Protein AF-A0A6P1T1A7-F1 (afdb_monomer)

Mean predicted aligned error: 10.59 Å

Organism: NCBI:txid2683284

Nearest PDB structures (foldseek):
  3cv0-assembly1_A  TM=5.377E-01  e=1.185E-02  unclassified
  8fgw-assembly1_D  TM=4.101E-01  e=9.061E-03  Homo sapiens
  9f8w-assembly2_B  TM=5.114E-01  e=4.138E-02  Trypanosoma brucei
  4wne-assembly1_A  TM=5.630E-01  e=9.246E-02  Homo sapiens
  4a1s-assembly1_B  TM=5.114E-01  e=9.668E-02  Drosophila melanogaster

Foldseek 3Di:
DDDDDDDDDDDDDDDDQDQDLFLVVLVVCLVVPLPSQLVNLVVCVVVVSAPSSLVSNLSSCVSVVVLLVSLVSLLVSLVPPVGPQDLLNSLLSLLSSLLSCVVVVNLVSSVVSLVSSCVSPVLDLNNLVSQLVSCVVVLVLVSNLVSLVSVVVVDDDLVSLQSNLVSCVSVVVLVSSVVSLVVHDDDLSSLLSNLSSCLSVLVLVSSLVSLVCQLPPDPDPVSNVSSVVSCVDVSNVPNPPPPPPPDDPPPDPPDDDDDDDDDDDDYDDDD

Sequence (271 aa):
MRSLTVMVVVMLATVAHADIRTLAECRSAVSEDAAAVREEAARWITLGGGAEARLCEIAALEALGAQRVAATKLTELAQDRGTAISTEARAVMFADAGRMWLNQGQLVLARKTLEASAALAPEGAEHLAPLAELEMEEENWEAAEAALTRLLAVGPENNRYFLRAIARRQAGLLEGALEDLAEIPETEKVRLERALIWAAQGKAEAAQVLALSLASETDDHDIRAAARELLAARALVDAPAGLEAADRPVLRDESVDAAAPESGPSPMPRP

Structure (mmCIF, N/CA/C/O backbone):
data_AF-A0A6P1T1A7-F1
#
_entry.id   AF-A0A6P1T1A7-F1
#
loop_
_atom_site.group_PDB
_atom_site.id
_atom_site.type_symbol
_atom_site.label_atom_id
_atom_site.label_alt_id
_atom_site.label_comp_id
_atom_site.label_asym_id
_atom_site.label_entity_id
_atom_site.label_seq_id
_atom_site.pdbx_PDB_ins_code
_atom_site.Cartn_x
_atom_site.Cartn_y
_atom_site.Cartn_z
_atom_site.occupancy
_atom_site.B_iso_or_equiv
_atom_site.auth_seq_id
_atom_site.auth_comp_id
_atom_site.auth_asym_id
_atom_site.auth_atom_id
_atom_site.pdbx_PDB_model_num
ATOM 1 N N . MET A 1 1 ? -39.301 8.175 -55.491 1.00 43.41 1 MET A N 1
ATOM 2 C CA . MET A 1 1 ? -38.006 7.547 -55.151 1.00 43.41 1 MET A CA 1
ATOM 3 C C . MET A 1 1 ? -36.932 8.629 -55.152 1.00 43.41 1 MET A C 1
ATOM 5 O O . MET A 1 1 ? -36.566 9.098 -56.219 1.00 43.41 1 MET A O 1
ATOM 9 N N 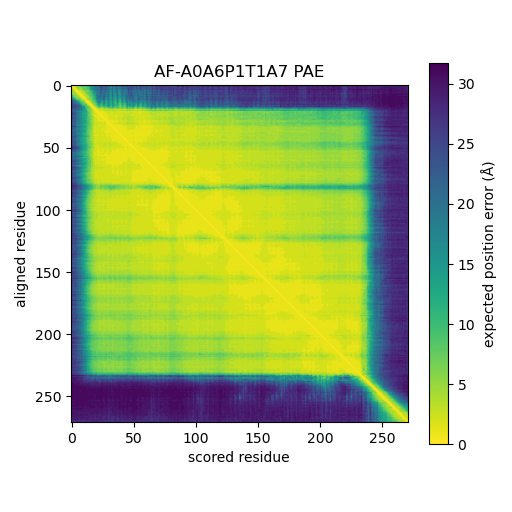. ARG A 1 2 ? -36.500 9.104 -53.981 1.00 46.66 2 ARG A N 1
ATOM 10 C CA . ARG A 1 2 ? -35.345 10.005 -53.833 1.00 46.66 2 ARG A CA 1
ATOM 11 C C . ARG A 1 2 ? -34.475 9.431 -52.718 1.00 46.66 2 ARG A C 1
ATOM 13 O O . ARG A 1 2 ? -34.847 9.535 -51.556 1.00 46.66 2 ARG A O 1
ATOM 20 N N . SER A 1 3 ? -33.382 8.772 -53.097 1.00 53.62 3 SER A N 1
ATOM 21 C CA . SER A 1 3 ? -32.340 8.332 -52.168 1.00 53.62 3 SER A CA 1
ATOM 22 C C . SER A 1 3 ? -31.457 9.524 -51.819 1.00 53.62 3 SER A C 1
ATOM 24 O O . SER A 1 3 ? -30.886 10.143 -52.715 1.00 53.62 3 SER A O 1
ATOM 26 N N . LEU A 1 4 ? -31.360 9.841 -50.529 1.00 55.22 4 LEU A N 1
ATOM 27 C CA . LEU A 1 4 ? -30.336 10.726 -49.986 1.00 55.22 4 LEU A CA 1
ATOM 28 C C . LEU A 1 4 ? -29.147 9.853 -49.571 1.00 55.22 4 LEU A C 1
ATOM 30 O O . LEU A 1 4 ? -29.264 9.047 -48.650 1.00 55.22 4 LEU A O 1
ATOM 34 N N . THR A 1 5 ? -28.017 9.998 -50.255 1.00 61.16 5 THR A N 1
ATOM 35 C CA . THR A 1 5 ? -26.754 9.357 -49.878 1.00 61.16 5 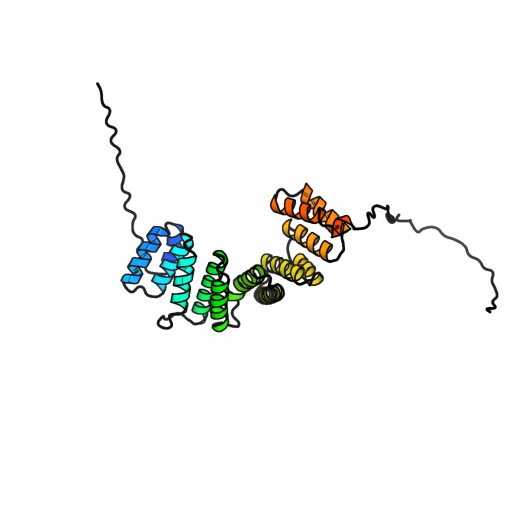THR A CA 1
ATOM 36 C C . THR A 1 5 ? -26.014 10.298 -48.930 1.00 61.16 5 THR A C 1
ATOM 38 O O . THR A 1 5 ? -25.576 11.369 -49.344 1.00 61.16 5 THR A O 1
ATOM 41 N N . VAL A 1 6 ? -25.900 9.929 -47.653 1.00 61.09 6 VAL A N 1
ATOM 42 C CA . VAL A 1 6 ? -25.071 10.649 -46.675 1.00 61.09 6 VAL A CA 1
ATOM 43 C C . VAL A 1 6 ? -23.628 10.177 -46.841 1.00 61.09 6 VAL A C 1
ATOM 45 O O . VAL A 1 6 ? -23.316 9.012 -46.608 1.00 61.09 6 VAL A O 1
ATOM 48 N N . MET A 1 7 ? -22.756 11.083 -47.277 1.00 58.81 7 MET A N 1
ATOM 49 C CA . MET A 1 7 ? -21.318 10.858 -47.390 1.00 58.81 7 MET A CA 1
ATOM 50 C C . MET A 1 7 ? -20.673 11.153 -46.032 1.00 58.81 7 MET A C 1
ATOM 52 O O . MET A 1 7 ? -20.538 12.309 -45.638 1.00 58.81 7 MET A O 1
ATOM 56 N N . VAL A 1 8 ? -20.315 10.101 -45.296 1.00 65.50 8 VAL A N 1
ATOM 57 C CA . VAL A 1 8 ? -19.547 10.207 -44.049 1.00 65.50 8 VAL A CA 1
ATOM 58 C C . VAL A 1 8 ? -18.075 10.388 -44.416 1.00 65.50 8 VAL A C 1
ATOM 60 O O . VAL A 1 8 ? -17.439 9.472 -44.933 1.00 65.50 8 VAL A O 1
ATOM 63 N N . VAL A 1 9 ? -17.543 11.585 -44.178 1.00 62.38 9 VAL A N 1
ATOM 64 C CA . VAL A 1 9 ? -16.111 11.881 -44.295 1.00 62.38 9 VAL A CA 1
ATOM 65 C C . VAL A 1 9 ? -15.446 11.496 -42.976 1.00 62.38 9 VAL A C 1
ATOM 67 O O . VAL A 1 9 ? -15.666 12.144 -41.956 1.00 62.38 9 VAL A O 1
ATOM 70 N N . VAL A 1 10 ? -14.645 10.430 -42.989 1.00 62.75 10 VAL A N 1
ATOM 71 C CA . VAL A 1 10 ? -13.794 10.041 -41.857 1.00 62.75 10 VAL A CA 1
ATOM 72 C C . VAL A 1 10 ? -12.486 10.825 -41.969 1.00 62.75 10 VAL A C 1
ATOM 74 O O . VAL A 1 10 ? -11.674 10.552 -42.851 1.00 62.75 10 VAL A O 1
ATOM 77 N N . MET A 1 11 ? -12.287 11.825 -41.106 1.00 54.78 11 MET A N 1
ATOM 78 C CA . MET A 1 11 ? -10.982 12.469 -40.938 1.00 54.78 11 MET A CA 1
ATOM 79 C C . MET A 1 11 ? -10.055 11.513 -40.181 1.00 54.78 11 MET A C 1
ATOM 81 O O . MET A 1 11 ? -10.234 11.282 -38.988 1.00 54.78 11 MET A O 1
ATOM 85 N N . LEU A 1 12 ? -9.067 10.956 -40.878 1.00 54.09 12 LEU A N 1
ATOM 86 C CA . LEU A 1 12 ? -7.946 10.254 -40.258 1.00 54.09 12 LEU A CA 1
ATOM 87 C C . LEU A 1 12 ? -6.995 11.311 -39.687 1.00 54.09 12 LEU A C 1
ATOM 89 O O . LEU A 1 12 ? -6.219 11.913 -40.427 1.00 54.09 12 LEU A O 1
ATOM 93 N N . ALA A 1 13 ? -7.078 11.570 -38.383 1.00 56.94 13 ALA A N 1
ATOM 94 C CA . ALA A 1 13 ? -6.053 12.340 -37.694 1.00 56.94 13 ALA A CA 1
ATOM 95 C C . ALA A 1 13 ? -4.758 11.514 -37.689 1.00 56.94 13 ALA A C 1
ATOM 97 O O . ALA A 1 13 ? -4.694 10.441 -37.092 1.00 56.94 13 ALA A O 1
ATOM 98 N N . THR A 1 14 ? -3.730 11.990 -38.388 1.00 53.50 14 THR A N 1
ATOM 99 C CA . THR A 1 14 ? -2.375 11.453 -38.261 1.00 53.50 14 THR A CA 1
ATOM 100 C C . THR A 1 14 ? -1.868 11.804 -36.870 1.00 53.50 14 THR A C 1
ATOM 102 O O . THR A 1 14 ? -1.533 12.961 -36.615 1.00 53.50 14 THR A O 1
ATOM 105 N N . VAL A 1 15 ? -1.840 10.827 -35.966 1.00 58.09 15 VAL A N 1
ATOM 106 C CA . VAL A 1 15 ? -1.196 10.997 -34.663 1.00 58.09 15 VAL A CA 1
ATOM 107 C C . VAL A 1 15 ? 0.297 11.191 -34.931 1.00 58.09 15 VAL A C 1
ATOM 109 O O . VAL A 1 15 ? 0.968 10.309 -35.477 1.00 58.09 15 VAL A O 1
ATOM 112 N N . ALA A 1 16 ? 0.803 12.390 -34.641 1.00 57.69 16 ALA A N 1
ATOM 113 C CA . ALA A 1 16 ? 2.232 12.653 -34.667 1.00 57.69 16 ALA A CA 1
ATOM 114 C C . ALA A 1 16 ? 2.879 11.732 -33.628 1.00 57.69 16 ALA A C 1
ATOM 116 O O . ALA A 1 16 ? 2.528 11.779 -32.453 1.00 57.69 16 ALA A O 1
ATOM 117 N N . HIS A 1 17 ? 3.772 10.854 -34.075 1.00 60.59 17 HIS A N 1
ATOM 118 C CA . HIS A 1 17 ? 4.480 9.961 -33.172 1.00 60.59 17 HIS A CA 1
ATOM 119 C C . HIS A 1 17 ? 5.516 10.800 -32.423 1.00 60.59 17 HIS A C 1
ATOM 121 O O . HIS A 1 17 ? 6.425 11.349 -33.049 1.00 60.59 17 HIS A O 1
ATOM 127 N N . ALA A 1 18 ? 5.353 10.948 -31.110 1.00 64.88 18 ALA A N 1
ATOM 128 C CA . ALA A 1 18 ? 6.397 11.524 -30.277 1.00 64.88 18 ALA A CA 1
ATOM 129 C C . ALA A 1 18 ? 7.621 10.596 -30.341 1.00 64.88 18 ALA A C 1
ATOM 131 O O . ALA A 1 18 ? 7.509 9.406 -30.054 1.00 64.88 18 ALA A O 1
ATOM 132 N N . ASP A 1 19 ? 8.773 11.123 -30.757 1.00 83.50 19 ASP A N 1
ATOM 133 C CA . ASP A 1 19 ? 10.030 10.371 -30.793 1.00 83.50 19 ASP A CA 1
ATOM 134 C C . ASP A 1 19 ? 10.577 10.261 -29.361 1.00 83.50 19 ASP A C 1
ATOM 136 O O . ASP A 1 19 ? 11.388 11.076 -28.930 1.00 83.50 19 ASP A O 1
ATOM 140 N N . ILE A 1 20 ? 10.050 9.307 -28.586 1.00 87.56 20 ILE A N 1
ATOM 141 C CA . ILE A 1 20 ? 10.428 9.099 -27.182 1.00 87.56 20 ILE A CA 1
ATOM 142 C C . ILE A 1 20 ? 11.788 8.401 -27.143 1.00 87.56 20 ILE A C 1
ATOM 144 O O . ILE A 1 20 ? 11.918 7.239 -27.534 1.00 87.56 20 ILE A O 1
ATOM 148 N N . ARG A 1 21 ? 12.814 9.105 -26.656 1.00 88.38 21 ARG A N 1
ATOM 149 C CA . ARG A 1 21 ? 14.203 8.616 -26.593 1.00 88.38 21 ARG A CA 1
ATOM 150 C C . ARG A 1 21 ? 14.786 8.619 -25.193 1.00 88.38 21 ARG A C 1
ATOM 152 O O . ARG A 1 21 ? 15.914 8.168 -25.010 1.00 88.38 21 ARG A O 1
ATOM 159 N N . THR A 1 22 ? 14.033 9.117 -24.222 1.00 91.88 22 THR A N 1
ATOM 160 C CA . THR A 1 22 ? 14.435 9.153 -22.821 1.00 91.88 22 THR A CA 1
ATOM 161 C C . THR A 1 22 ? 13.294 8.718 -21.913 1.00 91.88 22 THR A C 1
ATOM 163 O O . THR A 1 22 ? 12.109 8.906 -22.212 1.00 91.88 22 THR A O 1
ATOM 166 N N . LEU A 1 23 ? 13.640 8.188 -20.740 1.00 90.06 23 LEU A N 1
ATOM 167 C CA . LEU A 1 23 ? 12.641 7.894 -19.708 1.00 90.06 23 LEU A CA 1
ATOM 168 C C . LEU A 1 23 ? 11.877 9.155 -19.252 1.00 90.06 23 LEU A C 1
ATOM 170 O O . LEU A 1 23 ? 10.709 9.066 -18.877 1.00 90.06 23 LEU A O 1
ATOM 174 N N . ALA A 1 24 ? 12.515 10.327 -19.285 1.00 90.94 24 ALA A N 1
ATOM 175 C CA . ALA A 1 24 ? 11.886 11.589 -18.898 1.00 90.94 24 ALA A CA 1
ATOM 176 C C . ALA A 1 24 ? 10.753 11.989 -19.860 1.00 90.94 24 ALA A C 1
ATOM 178 O O . ALA A 1 24 ? 9.649 12.278 -19.403 1.00 90.94 24 ALA A O 1
ATOM 179 N N . GLU A 1 25 ? 10.999 11.932 -21.171 1.00 92.00 25 GLU A N 1
ATOM 180 C CA . GLU A 1 25 ? 9.979 12.183 -22.203 1.00 92.00 25 GLU A CA 1
ATOM 181 C C . GLU A 1 25 ? 8.828 11.182 -22.102 1.00 92.00 25 GLU A C 1
ATOM 183 O O . GLU A 1 25 ? 7.655 11.554 -22.190 1.00 92.00 25 GLU A O 1
ATOM 188 N N . CYS A 1 26 ? 9.158 9.912 -21.849 1.00 94.06 26 CYS A N 1
ATOM 189 C CA . CYS A 1 26 ? 8.156 8.875 -21.663 1.00 94.06 26 CYS A CA 1
ATOM 190 C C . CYS A 1 26 ? 7.194 9.207 -20.516 1.00 94.06 26 CYS A C 1
ATOM 192 O O . CYS A 1 26 ? 5.980 9.127 -20.685 1.00 94.06 26 CYS A O 1
ATOM 194 N N . ARG A 1 27 ? 7.718 9.637 -19.361 1.00 90.62 27 ARG A N 1
ATOM 195 C CA . ARG A 1 27 ? 6.894 9.964 -18.186 1.00 90.62 27 ARG A CA 1
ATOM 196 C C . ARG A 1 27 ? 5.870 11.063 -18.469 1.00 90.62 27 ARG A C 1
ATOM 198 O O . ARG A 1 27 ? 4.761 10.967 -17.958 1.00 90.62 27 ARG A O 1
ATOM 205 N N . SER A 1 28 ? 6.208 12.064 -19.285 1.00 91.88 28 SER A N 1
ATOM 206 C CA . SER A 1 28 ? 5.234 13.075 -19.725 1.00 91.88 28 SER A CA 1
ATOM 207 C C . SER A 1 28 ? 4.214 12.527 -20.726 1.00 91.88 28 SER A C 1
ATOM 209 O O . SER A 1 28 ? 3.033 12.843 -20.629 1.00 91.88 28 SER A O 1
ATOM 211 N N . ALA A 1 29 ? 4.643 11.680 -21.663 1.00 94.06 29 ALA A N 1
ATOM 212 C CA . ALA A 1 29 ? 3.778 11.189 -22.733 1.00 94.06 29 ALA A CA 1
ATOM 213 C C . ALA A 1 29 ? 2.751 10.142 -22.257 1.00 94.06 29 ALA A C 1
ATOM 215 O O . ALA A 1 29 ? 1.653 10.063 -22.805 1.00 94.06 29 ALA A O 1
ATOM 216 N N . VAL A 1 30 ? 3.071 9.345 -21.224 1.00 96.12 30 VAL A N 1
ATOM 217 C CA . VAL A 1 30 ? 2.175 8.283 -20.714 1.00 96.12 30 VAL A CA 1
ATOM 218 C C . VAL A 1 30 ? 0.822 8.837 -20.256 1.00 96.12 30 VAL A C 1
ATOM 220 O O . VAL A 1 30 ? -0.195 8.175 -20.453 1.00 96.12 30 VAL A O 1
ATOM 223 N N . SER A 1 31 ? 0.782 10.044 -19.681 1.00 91.31 31 SER A N 1
ATOM 224 C CA . SER A 1 31 ? -0.482 10.667 -19.261 1.00 91.31 31 SER A CA 1
ATOM 225 C C . SER A 1 31 ? -1.358 11.149 -20.419 1.00 91.31 31 SER A C 1
ATOM 227 O O . SER A 1 31 ? -2.542 11.394 -20.208 1.00 91.31 31 SER A O 1
ATOM 229 N N . GLU A 1 32 ? -0.794 11.298 -21.620 1.00 93.25 32 GLU A N 1
ATOM 230 C CA . GLU A 1 32 ? -1.521 11.754 -22.808 1.00 93.25 32 GLU A CA 1
ATOM 231 C C . GLU A 1 32 ? -2.109 10.572 -23.587 1.00 93.25 32 GLU A C 1
ATOM 233 O O . GLU A 1 32 ? -3.307 10.553 -23.868 1.00 93.25 32 GLU A O 1
ATOM 238 N N . ASP A 1 33 ? -1.281 9.571 -23.903 1.00 95.19 33 ASP A N 1
ATOM 239 C CA . ASP A 1 33 ? -1.698 8.357 -24.613 1.00 95.19 33 ASP A CA 1
ATOM 240 C C . ASP A 1 33 ? -0.796 7.165 -24.254 1.00 95.19 33 ASP A C 1
ATOM 242 O O . ASP A 1 33 ? 0.184 6.843 -24.931 1.00 95.19 33 ASP A O 1
ATOM 246 N N . ALA A 1 34 ? -1.145 6.465 -23.175 1.00 97.12 34 ALA A N 1
ATOM 247 C CA . ALA A 1 34 ? -0.392 5.302 -22.715 1.00 97.12 34 ALA A CA 1
ATOM 248 C C . ALA A 1 34 ? -0.325 4.161 -23.753 1.00 97.12 34 ALA A C 1
ATOM 250 O O . ALA A 1 34 ? 0.651 3.409 -23.775 1.00 97.12 34 ALA A O 1
ATOM 251 N N . ALA A 1 35 ? -1.328 4.013 -24.627 1.00 96.94 35 ALA A N 1
ATOM 252 C CA . ALA A 1 35 ? -1.328 2.959 -25.640 1.00 96.94 35 ALA A CA 1
ATOM 253 C C . ALA A 1 35 ? -0.295 3.252 -26.735 1.00 96.94 35 ALA A C 1
ATOM 255 O O . ALA A 1 35 ? 0.535 2.389 -27.035 1.00 96.94 35 ALA A O 1
ATOM 256 N N . ALA A 1 36 ? -0.282 4.480 -27.261 1.00 95.00 36 ALA A N 1
ATOM 257 C CA . ALA A 1 36 ? 0.713 4.912 -28.241 1.00 95.00 36 ALA A CA 1
ATOM 258 C C . ALA A 1 36 ? 2.137 4.865 -27.667 1.00 95.00 36 ALA A C 1
ATOM 260 O O . ALA A 1 36 ? 3.059 4.381 -28.329 1.00 95.00 36 ALA A O 1
ATOM 261 N N . VAL A 1 37 ? 2.318 5.294 -26.411 1.00 96.75 37 VAL A N 1
ATOM 262 C CA . VAL A 1 37 ? 3.621 5.230 -25.733 1.00 96.75 37 VAL A CA 1
ATOM 263 C C . VAL A 1 37 ? 4.106 3.793 -25.588 1.00 96.75 37 VAL A C 1
ATOM 265 O O . VAL A 1 37 ? 5.282 3.525 -25.822 1.00 96.75 37 VAL A O 1
ATOM 268 N N . ARG A 1 38 ? 3.225 2.844 -25.257 1.00 97.38 38 ARG A N 1
ATOM 269 C CA . ARG A 1 38 ? 3.603 1.427 -25.177 1.00 97.38 38 ARG A CA 1
ATOM 270 C C . ARG A 1 38 ? 4.118 0.904 -26.520 1.00 97.38 38 ARG A C 1
ATOM 272 O O . ARG A 1 38 ? 5.105 0.169 -26.547 1.00 97.38 38 ARG A O 1
ATOM 279 N N . GLU A 1 39 ? 3.462 1.257 -27.623 1.00 95.81 39 GLU A N 1
ATOM 280 C CA . GLU A 1 39 ? 3.902 0.853 -28.962 1.00 95.81 39 GLU A CA 1
ATOM 281 C C . GLU A 1 39 ? 5.252 1.475 -29.342 1.00 95.81 39 GLU A C 1
ATOM 283 O O . GLU A 1 39 ? 6.107 0.787 -29.904 1.00 95.81 39 GLU A O 1
ATOM 288 N N . GLU A 1 40 ? 5.474 2.750 -29.009 1.00 95.06 40 GLU A N 1
ATOM 289 C CA . GLU A 1 40 ? 6.764 3.415 -29.227 1.00 95.06 40 GLU A CA 1
ATOM 290 C C . GLU A 1 40 ? 7.866 2.804 -28.361 1.00 95.06 40 GLU A C 1
ATOM 292 O O . GLU A 1 40 ? 8.929 2.462 -28.873 1.00 95.06 40 GLU A O 1
ATOM 297 N N . ALA A 1 41 ? 7.603 2.556 -27.079 1.00 96.62 41 ALA A N 1
ATOM 298 C CA . ALA A 1 41 ? 8.546 1.888 -26.192 1.00 96.62 41 ALA A CA 1
ATOM 299 C C . ALA A 1 41 ? 8.935 0.503 -26.731 1.00 96.62 41 ALA A C 1
ATOM 301 O O . ALA A 1 41 ? 10.117 0.159 -26.757 1.00 96.62 41 ALA A O 1
ATOM 302 N N . ALA A 1 42 ? 7.971 -0.269 -27.244 1.00 95.69 42 ALA A N 1
ATOM 303 C CA . ALA A 1 42 ? 8.245 -1.553 -27.883 1.00 95.69 42 ALA A CA 1
ATOM 304 C C . ALA A 1 42 ? 9.168 -1.400 -29.105 1.00 95.69 42 ALA A C 1
ATOM 306 O O . ALA A 1 42 ? 10.144 -2.144 -29.227 1.00 95.69 42 ALA A O 1
ATOM 307 N N . ARG A 1 43 ? 8.927 -0.409 -29.976 1.00 95.50 43 ARG A N 1
ATOM 308 C CA . ARG A 1 43 ? 9.841 -0.092 -31.089 1.00 95.50 43 ARG A CA 1
ATOM 309 C C . ARG A 1 43 ? 11.228 0.283 -30.579 1.00 95.50 43 ARG A C 1
ATOM 311 O O . ARG A 1 43 ? 12.218 -0.283 -31.042 1.00 95.50 43 ARG A O 1
ATOM 318 N N . TRP A 1 44 ? 11.319 1.171 -29.597 1.00 95.38 44 TRP A N 1
ATOM 319 C CA . TRP A 1 44 ? 12.585 1.613 -29.022 1.00 95.38 44 TRP A CA 1
ATOM 320 C C . TRP A 1 44 ? 13.383 0.451 -28.413 1.00 95.38 44 TRP A C 1
ATOM 322 O O . TRP A 1 44 ? 14.593 0.360 -28.632 1.00 95.38 44 TRP A O 1
ATOM 332 N N . ILE A 1 45 ? 12.717 -0.509 -27.760 1.00 95.75 45 ILE A N 1
ATOM 333 C CA . ILE A 1 45 ? 13.336 -1.756 -27.286 1.00 95.75 45 ILE A CA 1
ATOM 334 C C . ILE A 1 45 ? 13.945 -2.541 -28.457 1.00 95.75 45 ILE A C 1
ATOM 336 O O . ILE A 1 45 ? 15.105 -2.946 -28.366 1.00 95.75 45 ILE A O 1
ATOM 340 N N . THR A 1 46 ? 13.217 -2.726 -29.568 1.00 96.19 46 THR A N 1
ATOM 341 C CA . THR A 1 46 ? 13.751 -3.4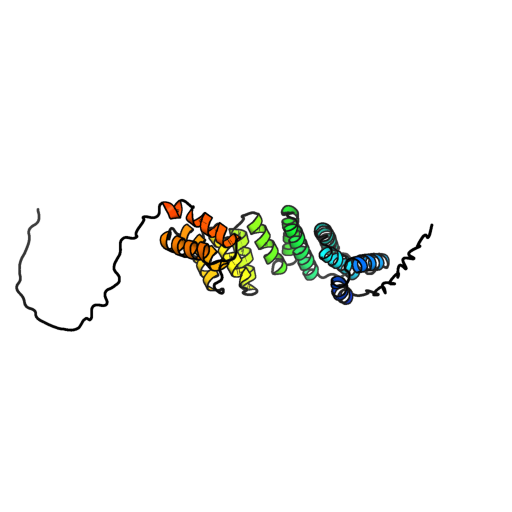48 -30.747 1.00 96.19 46 THR A CA 1
ATOM 342 C C . THR A 1 46 ? 14.953 -2.756 -31.388 1.00 96.19 46 THR A C 1
ATOM 344 O O . THR A 1 46 ? 15.818 -3.422 -31.951 1.00 96.19 46 THR A O 1
ATOM 347 N N . LEU A 1 47 ? 15.037 -1.430 -31.258 1.00 94.94 47 LEU A N 1
ATOM 348 C CA . LEU A 1 47 ? 16.146 -0.611 -31.749 1.00 94.94 47 LEU A CA 1
ATOM 349 C C . LEU A 1 47 ? 17.318 -0.516 -30.755 1.00 94.94 47 LEU A C 1
ATOM 351 O O . LEU A 1 47 ? 18.267 0.222 -31.007 1.00 94.94 47 LEU A O 1
ATOM 355 N N . GLY A 1 48 ? 17.278 -1.251 -29.638 1.00 94.12 48 GLY A N 1
ATOM 356 C CA . GLY A 1 48 ? 18.373 -1.298 -28.666 1.00 94.12 48 GLY A CA 1
ATOM 357 C C . GLY A 1 48 ? 18.319 -0.218 -27.583 1.00 94.12 48 GLY A C 1
ATOM 358 O O . GLY A 1 48 ? 19.341 0.068 -26.969 1.00 94.12 48 GLY A O 1
ATOM 359 N N . GLY A 1 49 ? 17.146 0.354 -27.301 1.00 93.50 49 GLY A N 1
ATOM 360 C CA . GLY A 1 49 ? 16.946 1.396 -26.283 1.00 93.50 49 GLY A CA 1
ATOM 361 C C . GLY A 1 49 ? 17.261 1.015 -24.830 1.00 93.50 49 GLY A C 1
ATOM 362 O O . GLY A 1 49 ? 17.226 1.865 -23.944 1.00 93.50 49 GLY A O 1
ATOM 363 N N . GLY A 1 50 ? 17.584 -0.253 -24.567 1.00 94.25 50 GLY A N 1
ATOM 364 C CA . GLY A 1 50 ? 18.092 -0.707 -23.274 1.00 94.25 50 GLY A CA 1
ATOM 365 C C . GLY A 1 50 ? 17.085 -0.582 -22.125 1.00 94.25 50 GLY A C 1
ATOM 366 O O . GLY A 1 50 ? 15.889 -0.823 -22.292 1.00 94.25 50 GLY A O 1
ATOM 367 N N . ALA A 1 51 ? 17.593 -0.260 -20.932 1.00 95.12 51 ALA A N 1
ATOM 368 C CA . ALA A 1 51 ? 16.803 -0.205 -19.702 1.00 95.12 51 ALA A CA 1
ATOM 369 C C . ALA A 1 51 ? 15.740 0.904 -19.715 1.00 95.12 51 ALA A C 1
ATOM 371 O O . ALA A 1 51 ? 14.630 0.675 -19.241 1.00 95.12 51 ALA A O 1
ATOM 372 N N . GLU A 1 52 ? 16.040 2.074 -20.284 1.00 95.25 52 GLU A N 1
ATOM 373 C CA . GLU A 1 52 ? 15.082 3.186 -20.324 1.00 95.25 52 GLU A CA 1
ATOM 374 C C . GLU A 1 52 ? 13.856 2.858 -21.177 1.00 95.25 52 GLU A C 1
ATOM 376 O O . GLU A 1 52 ? 12.730 3.099 -20.745 1.00 95.25 52 GLU A O 1
ATOM 381 N N . ALA A 1 53 ? 14.057 2.224 -22.335 1.00 96.25 53 ALA A N 1
ATOM 382 C CA . ALA A 1 53 ? 12.959 1.787 -23.191 1.00 96.25 53 ALA A CA 1
ATOM 383 C C . ALA A 1 53 ? 12.059 0.756 -22.492 1.00 96.25 53 ALA A C 1
ATOM 385 O O . ALA A 1 53 ? 10.834 0.830 -22.579 1.00 96.25 53 ALA A O 1
ATOM 386 N N . ARG A 1 54 ? 12.659 -0.173 -21.735 1.00 97.62 54 ARG A N 1
ATOM 387 C CA . ARG A 1 54 ? 11.916 -1.152 -20.923 1.00 97.62 54 ARG A CA 1
ATOM 388 C C . ARG A 1 54 ? 11.127 -0.477 -19.798 1.00 97.62 54 ARG A C 1
ATOM 390 O O . ARG A 1 54 ? 9.960 -0.804 -19.613 1.00 97.62 54 ARG A O 1
ATOM 397 N N . LEU A 1 55 ? 11.724 0.479 -19.081 1.00 97.25 55 LEU A N 1
ATOM 398 C CA . LEU A 1 55 ? 11.025 1.257 -18.047 1.00 97.25 55 LEU A CA 1
ATOM 399 C C . LEU A 1 55 ? 9.879 2.085 -18.632 1.00 97.25 55 LEU A C 1
ATOM 401 O O . LEU A 1 55 ? 8.830 2.197 -18.004 1.00 97.25 55 LEU A O 1
ATOM 405 N N . CYS A 1 56 ? 10.049 2.613 -19.844 1.00 97.56 56 CYS A N 1
ATOM 406 C CA . CYS A 1 56 ? 8.985 3.311 -20.550 1.00 97.56 56 CYS A CA 1
ATOM 407 C C . CYS A 1 56 ? 7.805 2.382 -20.882 1.00 97.56 56 CYS A C 1
ATOM 409 O O . CYS A 1 56 ? 6.653 2.728 -20.625 1.00 97.56 56 CYS A O 1
ATOM 411 N N . GLU A 1 57 ? 8.081 1.170 -21.380 1.00 98.12 57 GLU A N 1
ATOM 412 C CA . GLU A 1 57 ? 7.036 0.168 -21.634 1.00 98.12 57 GLU A CA 1
ATOM 413 C C . GLU A 1 57 ? 6.294 -0.209 -20.341 1.00 98.12 57 GLU A C 1
ATOM 415 O O . GLU A 1 57 ? 5.067 -0.305 -20.341 1.00 98.12 57 GLU A O 1
ATOM 420 N N . ILE A 1 58 ? 7.025 -0.402 -19.239 1.00 98.25 58 ILE A N 1
ATOM 421 C CA . ILE A 1 58 ? 6.459 -0.731 -17.922 1.00 98.25 58 ILE A CA 1
ATOM 422 C C . ILE A 1 58 ? 5.537 0.394 -17.432 1.00 98.25 58 ILE A C 1
ATOM 424 O O . ILE A 1 58 ? 4.388 0.118 -17.095 1.00 98.25 58 ILE A O 1
ATOM 428 N N . ALA A 1 59 ? 5.982 1.652 -17.488 1.00 97.31 59 ALA A N 1
ATOM 429 C CA . ALA A 1 59 ? 5.169 2.802 -17.088 1.00 97.31 59 ALA A CA 1
ATOM 430 C C . ALA A 1 59 ? 3.876 2.920 -17.917 1.00 97.31 59 ALA A C 1
ATOM 432 O O . ALA A 1 59 ? 2.799 3.180 -17.380 1.00 97.31 59 ALA A O 1
ATOM 433 N N . ALA A 1 60 ? 3.955 2.670 -19.226 1.00 98.00 60 ALA A N 1
ATOM 434 C CA . ALA A 1 60 ? 2.780 2.647 -20.090 1.00 98.00 60 ALA A CA 1
ATOM 435 C C . ALA A 1 60 ? 1.822 1.490 -19.741 1.00 98.00 60 ALA A C 1
ATOM 437 O O . ALA A 1 60 ? 0.606 1.673 -19.715 1.00 98.00 60 ALA A O 1
ATOM 438 N N . LEU A 1 61 ? 2.347 0.299 -19.428 1.00 98.12 61 LEU A N 1
ATOM 439 C CA . LEU A 1 61 ? 1.543 -0.843 -18.975 1.00 98.12 61 LEU A CA 1
ATOM 440 C C . LEU A 1 61 ? 0.828 -0.562 -17.649 1.00 98.12 61 LEU A C 1
ATOM 442 O O . LEU A 1 61 ? -0.335 -0.939 -17.505 1.00 98.12 61 LEU A O 1
ATOM 446 N N . GLU A 1 62 ? 1.488 0.106 -16.705 1.00 97.25 62 GLU A N 1
ATOM 447 C CA . GLU A 1 62 ? 0.873 0.529 -15.443 1.00 97.25 62 GLU A CA 1
ATOM 448 C C . GLU A 1 62 ? -0.306 1.474 -15.680 1.00 97.25 62 GLU A C 1
ATOM 450 O O . GLU A 1 62 ? -1.392 1.236 -15.145 1.00 97.25 62 GLU A O 1
ATOM 455 N N . ALA A 1 63 ? -0.124 2.491 -16.530 1.00 96.62 63 ALA A N 1
ATOM 456 C CA . ALA A 1 63 ? -1.169 3.455 -16.876 1.00 96.62 63 ALA A CA 1
ATOM 457 C C . ALA A 1 63 ? -2.357 2.816 -17.614 1.00 96.62 63 ALA A C 1
ATOM 459 O O . ALA A 1 63 ? -3.497 3.245 -17.456 1.00 96.62 63 ALA A O 1
ATOM 460 N N . LEU A 1 64 ? -2.111 1.742 -18.370 1.00 97.62 64 LEU A N 1
ATOM 461 C CA . LEU A 1 64 ? -3.152 0.929 -19.007 1.00 97.62 64 LEU A CA 1
ATOM 462 C C . LEU A 1 64 ? -3.841 -0.052 -18.039 1.00 97.62 64 LEU A C 1
ATOM 464 O O . LEU A 1 64 ? -4.697 -0.829 -18.460 1.00 97.62 64 LEU A O 1
ATOM 468 N N . GLY A 1 65 ? -3.455 -0.074 -16.759 1.00 96.69 65 GLY A N 1
ATOM 469 C CA . GLY A 1 65 ? -3.987 -1.006 -15.763 1.00 96.69 65 GLY A CA 1
ATOM 470 C C . GLY A 1 65 ? -3.483 -2.445 -15.918 1.00 96.69 65 GLY A C 1
ATOM 471 O O . GLY A 1 65 ? -3.963 -3.346 -15.231 1.00 96.69 65 GLY A O 1
ATOM 472 N N . ALA A 1 66 ? -2.486 -2.694 -16.772 1.00 97.81 66 ALA A N 1
ATOM 473 C CA . ALA A 1 66 ? -1.896 -4.013 -17.008 1.00 97.81 66 ALA A CA 1
ATOM 474 C C . ALA A 1 66 ? -0.872 -4.397 -15.919 1.00 97.81 66 ALA A C 1
ATOM 476 O O . ALA A 1 66 ? 0.234 -4.861 -16.207 1.00 97.81 66 ALA A O 1
ATOM 477 N N . GLN A 1 67 ? -1.264 -4.235 -14.653 1.00 97.56 67 GLN A N 1
ATOM 478 C CA . GLN A 1 67 ? -0.409 -4.306 -13.462 1.00 97.56 67 GLN A CA 1
ATOM 479 C C . GLN A 1 67 ? 0.378 -5.621 -13.351 1.00 97.56 67 GLN A C 1
ATOM 481 O O . GLN A 1 67 ? 1.572 -5.599 -13.086 1.00 97.56 67 GLN A O 1
ATOM 486 N N . ARG A 1 68 ? -0.236 -6.780 -13.640 1.00 98.19 68 ARG A N 1
ATOM 487 C CA . ARG A 1 68 ? 0.477 -8.078 -13.608 1.00 98.19 68 ARG A CA 1
ATOM 488 C C . ARG A 1 68 ? 1.615 -8.158 -14.629 1.00 98.19 68 ARG A C 1
ATOM 490 O O . ARG A 1 68 ? 2.674 -8.716 -14.344 1.00 98.19 68 ARG A O 1
ATOM 497 N N . VAL A 1 69 ? 1.394 -7.620 -15.830 1.00 98.31 69 VAL A N 1
ATOM 498 C CA . VAL A 1 69 ? 2.400 -7.629 -16.903 1.00 98.31 69 VAL A CA 1
ATOM 499 C C . VAL A 1 69 ? 3.515 -6.639 -16.575 1.00 98.31 69 VAL A C 1
ATOM 501 O O . VAL A 1 69 ? 4.686 -6.984 -16.726 1.00 98.31 69 VAL A O 1
ATOM 504 N N . ALA A 1 70 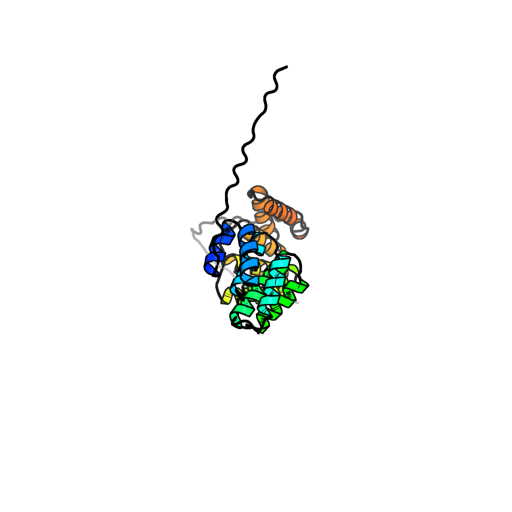? 3.158 -5.452 -16.075 1.00 98.50 70 ALA A N 1
ATOM 505 C CA . ALA A 1 70 ? 4.110 -4.455 -15.593 1.00 98.50 70 ALA A CA 1
ATOM 506 C C . ALA A 1 70 ? 4.997 -5.020 -14.472 1.00 98.50 70 ALA A C 1
ATOM 508 O O . ALA A 1 70 ? 6.218 -5.020 -14.611 1.00 98.50 70 ALA A O 1
ATOM 509 N N . ALA A 1 71 ? 4.398 -5.612 -13.435 1.00 98.56 71 ALA A N 1
ATOM 510 C CA . ALA A 1 71 ? 5.109 -6.210 -12.306 1.00 98.56 71 ALA A CA 1
ATOM 511 C C . ALA A 1 71 ? 6.091 -7.304 -12.745 1.00 98.56 71 ALA A C 1
ATOM 513 O O . ALA A 1 71 ? 7.230 -7.349 -12.277 1.00 98.56 71 ALA A O 1
ATOM 514 N N . THR A 1 72 ? 5.675 -8.162 -13.683 1.00 98.69 72 THR A N 1
ATOM 515 C CA . THR A 1 72 ? 6.532 -9.215 -14.252 1.00 98.69 72 THR A CA 1
ATOM 516 C C . THR A 1 72 ? 7.746 -8.608 -14.950 1.00 98.69 72 THR A C 1
ATOM 518 O O . THR A 1 72 ? 8.880 -8.919 -14.591 1.00 98.69 72 THR A O 1
ATOM 521 N N . LYS A 1 73 ? 7.520 -7.684 -15.892 1.00 98.50 73 LYS A N 1
ATOM 522 C CA . LYS A 1 73 ? 8.592 -7.025 -16.653 1.00 98.50 73 LYS A CA 1
ATOM 523 C C . LYS A 1 73 ? 9.533 -6.217 -15.761 1.00 98.50 73 LYS A C 1
ATOM 525 O O . LYS A 1 73 ? 10.740 -6.216 -15.989 1.00 98.50 73 LYS A O 1
ATOM 530 N N . LEU A 1 74 ? 9.001 -5.547 -14.741 1.00 98.56 74 LEU A N 1
ATOM 531 C CA . LEU A 1 74 ? 9.795 -4.777 -13.789 1.00 98.56 74 LEU A CA 1
ATOM 532 C C . LEU A 1 74 ? 10.664 -5.687 -12.915 1.00 98.56 74 LEU A C 1
ATOM 534 O O . LEU A 1 74 ? 11.844 -5.405 -12.727 1.00 98.56 74 LEU A O 1
ATOM 538 N N . THR A 1 75 ? 10.119 -6.821 -12.466 1.00 98.50 75 THR A N 1
ATOM 539 C CA . THR A 1 75 ? 10.876 -7.854 -11.741 1.00 98.50 75 THR A CA 1
ATOM 540 C C . THR A 1 75 ? 12.001 -8.423 -12.610 1.00 98.50 75 THR A C 1
ATOM 542 O O . THR A 1 75 ? 13.134 -8.539 -12.147 1.00 98.50 75 THR A O 1
ATOM 545 N N . GLU A 1 76 ? 11.720 -8.750 -13.875 1.00 98.12 76 GLU A N 1
ATOM 546 C CA . GLU A 1 76 ? 12.720 -9.242 -14.834 1.00 98.12 76 GLU A CA 1
ATOM 547 C C . GLU A 1 76 ? 13.833 -8.214 -15.068 1.00 98.12 76 GLU A C 1
ATOM 549 O O . GLU A 1 76 ? 15.016 -8.553 -15.015 1.00 98.12 76 GLU A O 1
ATOM 554 N N . LEU A 1 77 ? 13.471 -6.941 -15.263 1.00 98.06 77 LEU A N 1
ATOM 555 C CA . LEU A 1 77 ? 14.437 -5.859 -15.431 1.00 98.06 77 LEU A CA 1
ATOM 556 C C . LEU A 1 77 ? 15.305 -5.672 -14.181 1.00 98.06 77 LEU A C 1
ATOM 558 O O . LEU A 1 77 ? 16.522 -5.539 -14.294 1.00 98.06 77 LEU A O 1
ATOM 562 N N . ALA A 1 78 ? 14.705 -5.726 -12.992 1.00 97.94 78 ALA A N 1
ATOM 563 C CA . ALA A 1 78 ? 15.428 -5.656 -11.727 1.00 97.94 78 ALA A CA 1
ATOM 564 C C . ALA A 1 78 ? 16.348 -6.870 -11.504 1.00 97.94 78 ALA A C 1
ATOM 566 O O . ALA A 1 78 ? 17.345 -6.774 -10.787 1.00 97.94 78 ALA A O 1
ATOM 567 N N . GLN A 1 79 ? 16.072 -8.027 -12.108 1.00 97.38 79 GLN A N 1
ATOM 568 C CA . GLN A 1 79 ? 16.942 -9.208 -12.047 1.00 97.38 79 GLN A CA 1
ATOM 569 C C . GLN A 1 79 ? 18.102 -9.159 -13.051 1.00 97.38 79 GLN A C 1
ATOM 571 O O . GLN A 1 79 ? 19.132 -9.797 -12.812 1.00 97.38 79 GLN A O 1
ATOM 576 N N . ASP A 1 80 ? 17.968 -8.394 -14.135 1.00 95.50 80 ASP A N 1
ATOM 577 C CA . ASP A 1 80 ? 18.958 -8.290 -15.207 1.00 95.50 80 ASP A CA 1
ATOM 578 C C . ASP A 1 80 ? 20.218 -7.524 -14.763 1.00 95.50 80 ASP A C 1
ATOM 580 O O . ASP A 1 80 ? 20.328 -6.298 -14.863 1.00 95.50 80 ASP A O 1
ATOM 584 N N . ARG A 1 81 ? 21.214 -8.285 -14.297 1.00 90.19 81 ARG A N 1
ATOM 585 C CA . ARG A 1 81 ? 22.540 -7.782 -13.895 1.00 90.19 81 ARG A CA 1
ATOM 586 C C . ARG A 1 81 ? 23.397 -7.295 -15.069 1.00 90.19 81 ARG A C 1
ATOM 588 O O . ARG A 1 81 ? 24.475 -6.762 -14.829 1.00 90.19 81 ARG A O 1
ATOM 595 N N . GLY A 1 82 ? 22.967 -7.514 -16.314 1.00 89.19 82 GLY A N 1
ATOM 596 C CA . GLY A 1 82 ? 23.647 -7.011 -17.509 1.00 89.19 82 GLY A CA 1
ATOM 597 C C . GLY A 1 82 ? 23.347 -5.539 -17.796 1.00 89.19 82 GLY A C 1
ATOM 598 O O . GLY A 1 82 ? 23.994 -4.935 -18.650 1.00 89.19 82 GLY A O 1
ATOM 599 N N . THR A 1 83 ? 22.379 -4.952 -17.092 1.00 88.31 83 THR A N 1
ATOM 600 C CA . THR A 1 83 ? 22.047 -3.532 -17.202 1.00 88.31 83 THR A CA 1
ATOM 601 C C . THR A 1 83 ? 22.960 -2.670 -16.328 1.00 88.31 83 THR A C 1
ATOM 603 O O . THR A 1 83 ? 23.471 -3.111 -15.303 1.00 88.31 83 THR A O 1
ATOM 606 N N . ALA A 1 84 ? 23.131 -1.399 -16.699 1.00 90.25 84 ALA A N 1
ATOM 607 C CA . ALA A 1 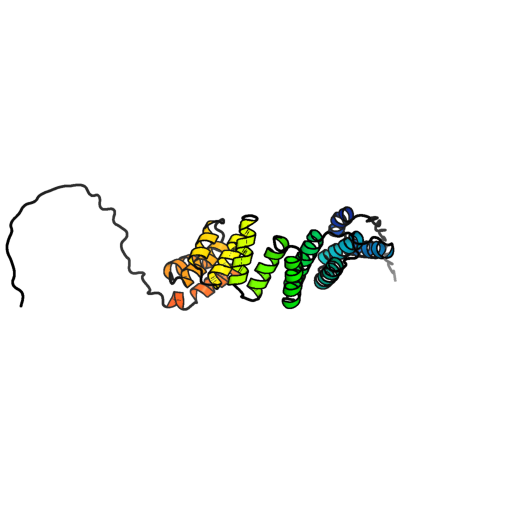84 ? 23.849 -0.412 -15.887 1.00 90.25 84 ALA A CA 1
ATOM 608 C C . ALA A 1 84 ? 22.985 0.178 -14.743 1.00 90.25 84 ALA A C 1
ATOM 610 O O . ALA A 1 84 ? 23.211 1.310 -14.320 1.00 90.25 84 ALA A O 1
ATOM 611 N N . ILE A 1 85 ? 21.968 -0.552 -14.266 1.00 94.88 85 ILE A N 1
ATOM 612 C CA . ILE A 1 85 ? 21.075 -0.111 -13.184 1.00 94.88 85 ILE A CA 1
ATOM 613 C C . ILE A 1 85 ? 21.759 -0.383 -11.836 1.00 94.88 85 ILE A C 1
ATOM 615 O O . ILE A 1 85 ? 22.229 -1.495 -11.588 1.00 94.88 85 ILE A O 1
ATOM 619 N N . SER A 1 86 ? 21.802 0.620 -10.951 1.00 95.62 86 SER A N 1
ATOM 620 C CA . SER A 1 86 ? 22.420 0.479 -9.626 1.00 95.62 86 SER A CA 1
ATOM 621 C C . SER A 1 86 ? 21.664 -0.511 -8.729 1.00 95.62 86 SER A C 1
ATOM 623 O O . SER A 1 86 ? 20.491 -0.814 -8.953 1.00 95.62 86 SER A O 1
ATOM 625 N N . THR A 1 87 ? 22.324 -1.015 -7.686 1.00 95.94 87 THR A N 1
ATOM 626 C CA . THR A 1 87 ? 21.703 -1.928 -6.711 1.00 95.94 87 THR A CA 1
ATOM 627 C C . THR A 1 87 ? 20.493 -1.294 -6.027 1.00 95.94 87 THR A C 1
ATOM 629 O O . THR A 1 87 ? 19.463 -1.947 -5.884 1.00 95.94 87 THR A O 1
ATOM 632 N N . GLU A 1 88 ? 20.594 -0.018 -5.669 1.00 95.69 88 GLU A N 1
ATOM 633 C CA . GLU A 1 88 ? 19.542 0.762 -5.013 1.00 95.69 88 GLU A CA 1
ATOM 634 C C . GLU A 1 88 ? 18.348 0.947 -5.951 1.00 95.69 88 GLU A C 1
ATOM 636 O O . GLU A 1 88 ? 17.210 0.683 -5.574 1.00 95.69 88 GLU A O 1
ATOM 641 N N . ALA A 1 89 ? 18.600 1.304 -7.215 1.00 96.25 89 ALA A N 1
ATOM 642 C CA . ALA A 1 89 ? 17.544 1.408 -8.216 1.00 96.25 89 ALA A CA 1
ATOM 643 C C . ALA A 1 89 ? 16.857 0.053 -8.463 1.00 96.25 89 ALA A C 1
ATOM 645 O O . ALA A 1 89 ? 15.640 0.001 -8.607 1.00 96.25 89 ALA A O 1
ATOM 646 N N . ARG A 1 90 ? 17.603 -1.060 -8.452 1.00 97.69 90 ARG A N 1
ATOM 647 C CA . ARG A 1 90 ? 17.024 -2.413 -8.543 1.00 97.69 90 ARG A CA 1
ATOM 648 C C . ARG A 1 90 ? 16.175 -2.762 -7.318 1.00 97.69 90 ARG A C 1
ATOM 650 O O . ARG A 1 90 ? 15.144 -3.407 -7.484 1.00 97.69 90 ARG A O 1
ATOM 657 N N . ALA A 1 91 ? 16.576 -2.339 -6.118 1.00 97.94 91 ALA A N 1
ATOM 658 C CA . ALA A 1 91 ? 15.763 -2.499 -4.913 1.00 97.94 91 ALA A CA 1
ATOM 659 C C . ALA A 1 91 ? 14.427 -1.753 -5.059 1.00 97.94 91 ALA A C 1
ATOM 661 O O . ALA A 1 91 ? 13.375 -2.368 -4.921 1.00 97.94 91 ALA A O 1
ATOM 662 N N . VAL A 1 92 ? 14.455 -0.482 -5.480 1.00 97.81 92 VAL A N 1
ATOM 663 C CA . VAL A 1 92 ? 13.239 0.311 -5.752 1.00 97.81 92 VAL A CA 1
ATOM 664 C C . VAL A 1 92 ? 12.325 -0.398 -6.759 1.00 97.81 92 VAL A C 1
ATOM 666 O O . VAL A 1 92 ? 11.133 -0.543 -6.512 1.00 97.81 92 VAL A O 1
ATOM 669 N N . MET A 1 93 ? 12.881 -0.919 -7.858 1.00 98.38 93 MET A N 1
ATOM 670 C CA . MET A 1 93 ? 12.103 -1.657 -8.865 1.00 98.38 93 MET A CA 1
ATOM 671 C C . MET A 1 93 ? 11.431 -2.913 -8.292 1.00 98.38 93 MET A C 1
ATOM 673 O O . MET A 1 93 ? 10.283 -3.200 -8.626 1.00 98.38 93 MET A O 1
ATOM 677 N N . PHE A 1 94 ? 12.114 -3.661 -7.420 1.00 98.69 94 PHE A N 1
ATOM 678 C CA . PHE A 1 94 ? 11.494 -4.786 -6.721 1.00 98.69 94 PHE A CA 1
ATOM 679 C C . PHE A 1 94 ? 10.398 -4.328 -5.752 1.00 98.69 94 PHE A C 1
ATOM 681 O O . PHE A 1 94 ? 9.339 -4.952 -5.711 1.00 98.69 94 PHE A O 1
ATOM 688 N N . ALA A 1 95 ? 10.601 -3.241 -5.006 1.00 98.50 95 ALA A N 1
ATOM 689 C CA . ALA A 1 95 ? 9.570 -2.694 -4.126 1.00 98.50 95 ALA A CA 1
ATOM 690 C C . ALA A 1 95 ? 8.305 -2.285 -4.902 1.00 98.50 95 ALA A C 1
ATOM 692 O O . ALA A 1 95 ? 7.192 -2.663 -4.529 1.00 98.50 95 ALA A O 1
ATOM 693 N N . ASP A 1 96 ? 8.478 -1.590 -6.027 1.00 98.25 96 ASP A N 1
ATOM 694 C CA . ASP A 1 96 ? 7.386 -1.178 -6.909 1.00 98.25 96 ASP A CA 1
ATOM 695 C C . ASP A 1 96 ? 6.660 -2.384 -7.518 1.00 98.25 96 ASP A C 1
ATOM 697 O O . ASP A 1 96 ? 5.432 -2.454 -7.463 1.00 98.25 96 ASP A O 1
ATOM 701 N N . ALA A 1 97 ? 7.393 -3.381 -8.022 1.00 98.69 97 ALA A N 1
ATOM 702 C CA . ALA A 1 97 ? 6.796 -4.618 -8.523 1.00 98.69 97 ALA A CA 1
ATOM 703 C C . ALA A 1 97 ? 6.053 -5.393 -7.417 1.00 98.69 97 ALA A C 1
ATOM 705 O O . ALA A 1 97 ? 4.977 -5.938 -7.664 1.00 98.69 97 ALA A O 1
ATOM 706 N N . GLY A 1 98 ? 6.583 -5.411 -6.190 1.00 98.50 98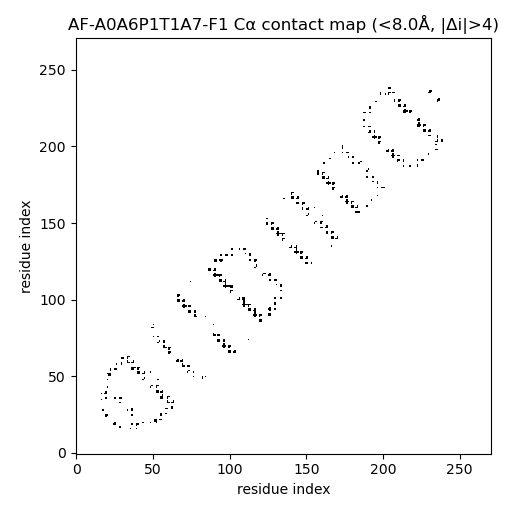 GLY A N 1
ATOM 707 C CA . GLY A 1 98 ? 5.931 -5.998 -5.019 1.00 98.50 98 GLY A CA 1
ATOM 708 C C . GLY A 1 98 ? 4.575 -5.352 -4.729 1.00 98.50 98 GLY A C 1
ATOM 709 O O . GLY A 1 98 ? 3.577 -6.060 -4.595 1.00 98.50 98 GLY A O 1
ATOM 710 N N . ARG A 1 99 ? 4.514 -4.014 -4.744 1.00 98.31 99 ARG A N 1
ATOM 711 C CA . ARG A 1 99 ? 3.262 -3.247 -4.620 1.00 98.31 99 ARG A CA 1
ATOM 712 C C . ARG A 1 99 ? 2.266 -3.578 -5.734 1.00 98.31 99 ARG A C 1
ATOM 714 O O . ARG A 1 99 ? 1.080 -3.753 -5.474 1.00 98.31 99 ARG A O 1
ATOM 721 N N . MET A 1 100 ? 2.727 -3.718 -6.977 1.00 98.38 100 MET A N 1
ATOM 722 C CA . MET A 1 100 ? 1.851 -4.112 -8.089 1.00 98.38 100 MET A CA 1
ATOM 723 C C . MET A 1 100 ? 1.277 -5.520 -7.901 1.00 98.38 100 MET A C 1
ATOM 725 O O . MET A 1 100 ? 0.103 -5.742 -8.191 1.00 98.38 100 MET A O 1
ATOM 729 N N . TRP A 1 101 ? 2.068 -6.476 -7.404 1.00 98.50 101 TRP A N 1
ATOM 730 C CA . TRP A 1 101 ? 1.568 -7.814 -7.084 1.00 98.50 101 TRP A CA 1
ATOM 731 C C . TRP A 1 101 ? 0.527 -7.790 -5.968 1.00 98.50 101 TRP A C 1
ATOM 733 O O . TRP A 1 101 ? -0.497 -8.470 -6.088 1.00 98.50 101 TRP A O 1
ATOM 743 N N . LEU A 1 102 ? 0.752 -6.972 -4.938 1.00 98.12 102 LEU A N 1
ATOM 744 C CA . LEU A 1 102 ? -0.183 -6.769 -3.836 1.00 98.12 102 LEU A CA 1
ATOM 745 C C . LEU A 1 102 ? -1.524 -6.213 -4.335 1.00 98.12 102 LEU A C 1
ATOM 747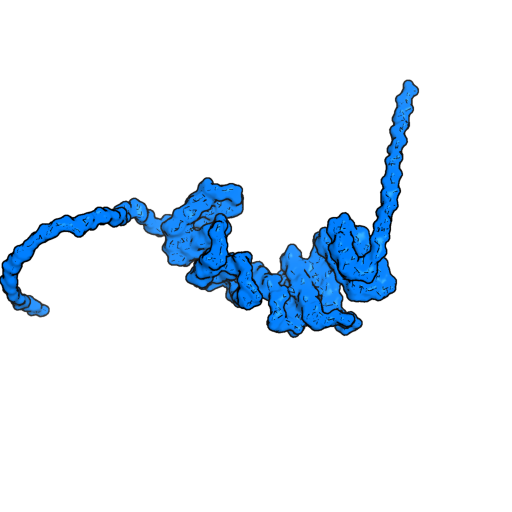 O O . LEU A 1 102 ? -2.562 -6.828 -4.108 1.00 98.12 102 LEU A O 1
ATOM 751 N N . ASN A 1 103 ? -1.493 -5.166 -5.166 1.00 96.69 103 ASN A N 1
ATOM 752 C CA . ASN A 1 103 ? -2.680 -4.583 -5.811 1.00 96.69 103 ASN A CA 1
ATOM 753 C C . ASN A 1 103 ? -3.458 -5.573 -6.699 1.00 96.69 103 ASN A C 1
ATOM 755 O O . ASN A 1 103 ? -4.583 -5.299 -7.113 1.00 96.69 103 ASN A O 1
ATOM 759 N N . GLN A 1 104 ? -2.849 -6.703 -7.061 1.00 97.25 104 GLN A N 1
ATOM 760 C CA . GLN A 1 104 ? -3.454 -7.767 -7.865 1.00 97.25 104 GLN A CA 1
ATOM 761 C C . GLN A 1 104 ? -3.837 -9.003 -7.032 1.00 97.25 104 GLN A C 1
ATOM 763 O O . GLN A 1 104 ? -4.178 -10.044 -7.614 1.00 97.25 104 GLN A O 1
ATOM 768 N N . GLY A 1 105 ? -3.748 -8.909 -5.701 1.00 96.56 105 GLY A N 1
ATOM 769 C CA . GLY A 1 105 ? -4.023 -9.987 -4.750 1.00 96.56 105 GLY A CA 1
ATOM 770 C C . GLY A 1 105 ? -3.039 -11.157 -4.841 1.00 96.56 105 GLY A C 1
ATOM 771 O O . GLY A 1 105 ? -3.362 -12.272 -4.444 1.00 96.56 105 GLY A O 1
ATOM 772 N N . GLN A 1 106 ? -1.857 -10.957 -5.431 1.00 98.19 106 GLN A N 1
ATOM 773 C CA . GLN A 1 106 ? -0.848 -12.005 -5.609 1.00 98.19 106 GLN A CA 1
ATOM 774 C C . GLN A 1 106 ? 0.149 -11.999 -4.442 1.00 98.19 106 GLN A C 1
ATOM 776 O O . GLN A 1 106 ? 1.338 -11.752 -4.643 1.00 98.19 106 GLN A O 1
ATOM 781 N N . LEU A 1 107 ? -0.331 -12.281 -3.226 1.00 98.12 107 LEU A N 1
ATOM 782 C CA . LEU A 1 107 ? 0.437 -12.117 -1.978 1.00 98.12 107 LEU A CA 1
ATOM 783 C C . LEU A 1 107 ? 1.778 -12.873 -1.986 1.00 98.12 107 LEU A C 1
ATOM 785 O O . LEU A 1 107 ? 2.816 -12.302 -1.666 1.00 98.12 107 LEU A O 1
ATOM 789 N N . VAL A 1 108 ? 1.802 -14.114 -2.490 1.00 98.12 108 VAL A N 1
ATOM 790 C CA . VAL A 1 108 ? 3.038 -14.920 -2.602 1.00 98.12 108 VAL A CA 1
ATOM 791 C C . VAL A 1 108 ? 4.089 -14.254 -3.505 1.00 98.12 108 VAL A C 1
ATOM 793 O O . VAL A 1 108 ? 5.283 -14.276 -3.201 1.00 98.12 108 VAL A O 1
ATOM 796 N N . LEU A 1 109 ? 3.664 -13.658 -4.626 1.00 98.44 109 LEU A N 1
ATOM 797 C CA . LEU A 1 109 ? 4.569 -12.945 -5.533 1.00 98.44 109 LEU A CA 1
ATOM 798 C C . LEU A 1 109 ? 4.998 -11.599 -4.948 1.00 98.44 109 LEU A C 1
ATOM 800 O O . LEU A 1 109 ? 6.162 -11.227 -5.104 1.00 98.44 109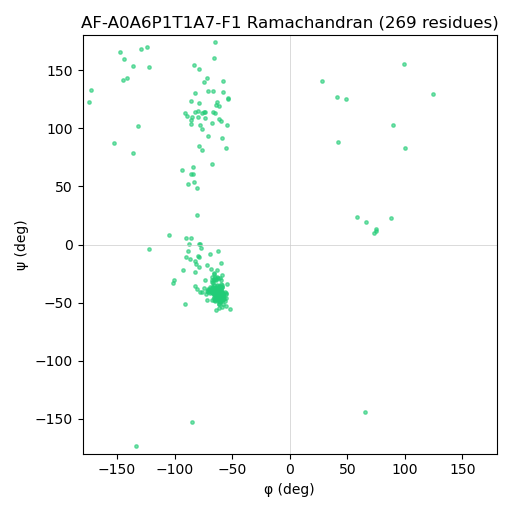 LEU A O 1
ATOM 804 N N . ALA A 1 110 ? 4.094 -10.904 -4.253 1.00 98.56 110 ALA A N 1
ATOM 805 C CA . ALA A 1 110 ? 4.404 -9.671 -3.542 1.00 98.56 110 ALA A CA 1
ATOM 806 C C . ALA A 1 110 ? 5.499 -9.926 -2.500 1.00 98.56 110 ALA A C 1
ATOM 808 O O . ALA A 1 110 ? 6.568 -9.327 -2.600 1.00 98.56 110 ALA A O 1
ATOM 809 N N . ARG A 1 111 ? 5.300 -10.906 -1.607 1.00 98.38 111 ARG A N 1
ATOM 810 C CA . ARG A 1 111 ? 6.260 -11.310 -0.569 1.00 98.38 111 ARG A CA 1
ATOM 811 C C . ARG A 1 111 ? 7.645 -11.581 -1.141 1.00 98.38 111 ARG A C 1
ATOM 813 O O . ARG A 1 111 ? 8.609 -10.918 -0.772 1.00 98.38 111 ARG A O 1
ATOM 820 N N . LYS A 1 112 ? 7.733 -12.483 -2.122 1.00 98.50 112 LYS A N 1
ATOM 821 C CA . LYS A 1 112 ? 9.008 -12.851 -2.754 1.00 98.50 112 LYS A CA 1
ATOM 822 C C . LYS A 1 112 ? 9.719 -11.651 -3.386 1.00 98.50 112 LYS A C 1
ATOM 824 O O . LYS A 1 112 ? 10.943 -11.543 -3.326 1.00 98.50 112 LYS A O 1
ATOM 829 N N . THR A 1 113 ? 8.967 -10.770 -4.042 1.00 98.50 113 THR A N 1
ATOM 830 C CA . THR A 1 113 ? 9.534 -9.589 -4.705 1.00 98.50 113 THR A CA 1
ATOM 831 C C . THR A 1 113 ? 10.015 -8.561 -3.673 1.00 98.50 113 THR A C 1
ATOM 833 O O . THR A 1 113 ? 11.111 -8.023 -3.810 1.00 98.50 113 THR A O 1
ATOM 836 N N . LEU A 1 114 ? 9.262 -8.345 -2.592 1.00 98.50 114 LEU A N 1
ATOM 837 C CA . LEU A 1 114 ? 9.646 -7.445 -1.500 1.00 98.50 114 LEU A CA 1
ATOM 838 C C . LEU A 1 114 ? 10.858 -7.955 -0.713 1.00 98.50 114 LEU A C 1
ATOM 840 O O . LEU A 1 114 ? 11.750 -7.170 -0.398 1.00 98.50 114 LEU A O 1
ATOM 844 N N . GLU A 1 115 ? 10.959 -9.263 -0.478 1.00 98.19 115 GLU A N 1
ATOM 845 C CA . GLU A 1 115 ? 12.156 -9.891 0.097 1.00 98.19 115 GLU A CA 1
ATOM 846 C C . GLU A 1 115 ? 13.395 -9.649 -0.775 1.00 98.19 115 GLU A C 1
ATOM 848 O O . GLU A 1 115 ? 14.473 -9.350 -0.260 1.00 98.19 115 GLU A O 1
ATOM 853 N N . ALA A 1 116 ? 13.252 -9.714 -2.105 1.00 98.31 116 ALA A N 1
ATOM 854 C CA . ALA A 1 116 ? 14.341 -9.393 -3.024 1.00 98.31 116 ALA A CA 1
ATOM 855 C C . ALA A 1 116 ? 14.756 -7.913 -2.938 1.00 98.31 116 ALA A C 1
ATOM 857 O O . ALA A 1 116 ? 15.951 -7.618 -2.986 1.00 98.31 116 ALA A O 1
ATOM 858 N N . SER A 1 117 ? 13.801 -6.992 -2.762 1.00 98.38 117 SER A N 1
ATOM 859 C CA . SER A 1 117 ? 14.098 -5.578 -2.497 1.00 98.38 117 SER A CA 1
ATOM 860 C C . SER A 1 117 ? 14.881 -5.404 -1.195 1.00 98.38 117 SER A C 1
ATOM 862 O O . SER A 1 117 ? 15.939 -4.775 -1.192 1.00 98.38 117 SER A O 1
ATOM 864 N N . ALA A 1 118 ? 14.390 -5.986 -0.098 1.00 97.50 118 ALA A N 1
ATOM 865 C CA . ALA A 1 118 ? 15.014 -5.892 1.221 1.00 97.50 118 ALA A CA 1
ATOM 866 C C . ALA A 1 118 ? 16.425 -6.503 1.238 1.00 97.50 118 ALA A C 1
ATOM 868 O O . ALA A 1 118 ? 17.324 -5.973 1.881 1.00 97.50 118 ALA A O 1
ATOM 869 N N . ALA A 1 119 ? 16.657 -7.581 0.485 1.00 97.94 119 ALA A N 1
ATOM 870 C CA . ALA A 1 119 ? 17.979 -8.189 0.363 1.00 97.94 119 ALA A CA 1
ATOM 871 C C . ALA A 1 119 ? 18.997 -7.295 -0.371 1.00 97.94 119 ALA A C 1
ATOM 873 O O . ALA A 1 119 ? 20.193 -7.383 -0.093 1.00 97.94 119 ALA A O 1
ATOM 874 N N . LEU A 1 120 ? 18.550 -6.456 -1.314 1.00 97.31 120 LEU A N 1
ATOM 875 C CA . LEU A 1 120 ? 19.423 -5.516 -2.028 1.00 97.31 120 LEU A CA 1
ATOM 876 C C . LEU A 1 120 ? 19.676 -4.227 -1.240 1.00 97.31 120 LEU A C 1
ATOM 878 O O . LEU A 1 120 ? 20.779 -3.691 -1.314 1.00 97.31 120 LEU A O 1
ATOM 882 N N . ALA A 1 121 ? 18.678 -3.746 -0.499 1.00 96.31 121 ALA A N 1
ATOM 883 C CA . ALA A 1 121 ? 18.770 -2.541 0.320 1.00 96.31 121 ALA A CA 1
ATOM 884 C C . ALA A 1 121 ? 18.128 -2.767 1.706 1.00 96.31 121 ALA A C 1
ATOM 886 O O . ALA A 1 121 ? 17.003 -2.321 1.939 1.00 96.31 121 ALA A O 1
ATOM 887 N N . PRO A 1 122 ? 18.828 -3.433 2.648 1.00 93.69 122 PRO A N 1
ATOM 888 C CA . PRO A 1 122 ? 18.269 -3.760 3.969 1.00 93.69 122 PRO A CA 1
ATOM 889 C C . PRO A 1 122 ? 17.865 -2.530 4.792 1.00 93.69 122 PRO A C 1
ATOM 891 O O . PRO A 1 122 ? 16.852 -2.538 5.497 1.00 93.69 122 PRO A O 1
ATOM 894 N N . GLU A 1 123 ? 18.649 -1.459 4.652 1.00 91.19 123 GLU A N 1
ATOM 895 C CA . GLU A 1 123 ? 18.428 -0.159 5.295 1.00 91.19 123 GLU A CA 1
ATOM 896 C C . GLU A 1 123 ? 17.536 0.777 4.459 1.00 91.19 123 GLU A C 1
ATOM 898 O O . GLU A 1 123 ? 17.194 1.870 4.905 1.00 91.19 123 GLU A O 1
ATOM 903 N N . GLY A 1 124 ? 17.167 0.364 3.241 1.00 91.31 124 GLY A N 1
ATOM 904 C CA . GLY A 1 124 ? 16.280 1.118 2.359 1.00 91.31 124 GLY A CA 1
ATOM 905 C C . GLY A 1 124 ? 14.837 1.091 2.859 1.00 91.31 124 GLY A C 1
ATOM 906 O O . GLY A 1 124 ? 14.363 0.081 3.382 1.00 91.31 124 GLY A O 1
ATOM 907 N N . ALA A 1 125 ? 14.120 2.202 2.702 1.00 94.75 125 ALA A N 1
ATOM 908 C CA . ALA A 1 125 ? 12.736 2.336 3.160 1.00 94.75 125 ALA A CA 1
ATOM 909 C C . ALA A 1 125 ? 11.698 1.921 2.104 1.00 94.75 125 ALA A C 1
ATOM 911 O O . ALA A 1 125 ? 10.513 1.796 2.409 1.00 94.75 125 ALA A O 1
ATOM 912 N N . GLU A 1 126 ? 12.130 1.707 0.862 1.00 94.25 126 GLU A N 1
ATOM 913 C CA . GLU A 1 126 ? 11.277 1.577 -0.321 1.00 94.25 126 GLU A CA 1
ATOM 914 C C . GLU A 1 126 ? 10.352 0.360 -0.236 1.00 94.25 126 GLU A C 1
ATOM 916 O O . GLU A 1 126 ? 9.203 0.415 -0.666 1.00 94.25 126 GLU A O 1
ATOM 921 N N . HIS A 1 127 ? 10.832 -0.726 0.371 1.00 96.81 127 HIS A N 1
ATOM 922 C CA . HIS A 1 127 ? 10.066 -1.957 0.550 1.00 96.81 127 HIS A CA 1
ATOM 923 C C . HIS A 1 127 ? 9.112 -1.917 1.747 1.00 96.81 127 HIS A C 1
ATOM 925 O O . HIS A 1 127 ? 8.223 -2.758 1.827 1.00 96.81 127 HIS A O 1
ATOM 931 N N . LEU A 1 128 ? 9.279 -0.981 2.687 1.00 97.94 128 LEU A N 1
ATOM 932 C CA . LEU A 1 128 ? 8.589 -1.049 3.976 1.00 97.94 128 LEU A CA 1
ATOM 933 C C . LEU A 1 128 ? 7.090 -0.771 3.870 1.00 97.94 128 LEU A C 1
ATOM 935 O O . LEU A 1 128 ? 6.317 -1.418 4.565 1.00 97.94 128 LEU A O 1
ATOM 939 N N . ALA A 1 129 ? 6.673 0.176 3.024 1.00 97.44 129 ALA A N 1
ATOM 940 C CA . ALA A 1 129 ? 5.254 0.498 2.835 1.00 97.44 129 ALA A CA 1
ATOM 941 C C . ALA A 1 129 ? 4.471 -0.681 2.238 1.00 97.44 129 ALA A C 1
ATOM 943 O O . ALA A 1 129 ? 3.555 -1.167 2.901 1.00 97.44 129 ALA A O 1
ATOM 944 N N . PRO A 1 130 ? 4.858 -1.226 1.068 1.00 98.00 130 PRO A N 1
ATOM 945 C CA . PRO A 1 130 ? 4.179 -2.404 0.536 1.00 98.00 130 PRO A CA 1
ATOM 946 C C . PRO A 1 130 ? 4.369 -3.654 1.408 1.00 98.00 130 PRO A C 1
ATOM 948 O O . PRO A 1 130 ? 3.517 -4.536 1.377 1.00 98.00 130 PRO A O 1
ATOM 951 N N . LEU A 1 131 ? 5.445 -3.748 2.203 1.00 98.19 131 LEU A N 1
ATOM 952 C CA . LEU A 1 131 ? 5.592 -4.821 3.190 1.00 98.19 131 LEU A CA 1
ATOM 953 C C . LEU A 1 131 ? 4.563 -4.686 4.313 1.00 98.19 131 LEU A C 1
ATOM 955 O O . LEU A 1 131 ? 3.894 -5.662 4.611 1.00 98.19 131 LEU A O 1
ATOM 959 N N . ALA A 1 132 ? 4.394 -3.501 4.902 1.00 98.38 132 ALA A N 1
ATOM 960 C CA . ALA A 1 132 ? 3.380 -3.279 5.930 1.00 98.38 132 ALA A CA 1
ATOM 961 C C . ALA A 1 132 ? 1.975 -3.632 5.428 1.00 98.38 132 ALA A C 1
ATOM 963 O O . ALA A 1 132 ? 1.245 -4.331 6.120 1.00 98.38 132 ALA A O 1
ATOM 964 N N . GLU A 1 133 ? 1.623 -3.198 4.216 1.00 98.31 133 GLU A N 1
ATOM 965 C CA . GLU A 1 133 ? 0.341 -3.540 3.592 1.00 98.31 133 GLU A CA 1
ATOM 966 C C . GLU A 1 133 ? 0.199 -5.058 3.385 1.00 98.31 133 GLU A C 1
ATOM 968 O O . GLU A 1 133 ? -0.820 -5.627 3.758 1.00 98.31 133 GLU A O 1
ATOM 973 N N . LEU A 1 134 ? 1.233 -5.737 2.871 1.00 98.50 134 LEU A N 1
ATOM 974 C CA . LEU A 1 134 ? 1.242 -7.197 2.731 1.00 98.50 134 LEU A CA 1
ATOM 975 C C . LEU A 1 134 ? 1.048 -7.911 4.077 1.00 98.50 134 LEU A C 1
ATOM 977 O O . LEU A 1 134 ? 0.274 -8.859 4.154 1.00 98.50 134 LEU A O 1
ATOM 981 N N . GLU A 1 135 ? 1.745 -7.476 5.127 1.00 98.56 135 GLU A N 1
ATOM 982 C CA . GLU A 1 135 ? 1.610 -8.084 6.452 1.00 98.56 135 GLU A CA 1
ATOM 983 C C . GLU A 1 135 ? 0.219 -7.831 7.052 1.00 98.56 135 GLU A C 1
ATOM 985 O O . GLU A 1 135 ? -0.311 -8.709 7.722 1.00 98.56 135 GLU A O 1
ATOM 990 N N . MET A 1 136 ? -0.411 -6.682 6.779 1.00 98.25 136 MET A N 1
ATOM 991 C CA . MET A 1 136 ? -1.805 -6.432 7.170 1.00 98.25 136 MET A CA 1
ATOM 992 C C . MET A 1 136 ? -2.789 -7.336 6.412 1.00 98.25 136 MET A C 1
ATOM 994 O O . MET A 1 136 ? -3.711 -7.862 7.028 1.00 98.25 136 MET A O 1
ATOM 998 N N . GLU A 1 137 ? -2.589 -7.548 5.108 1.00 97.62 137 GLU A N 1
ATOM 999 C CA . GLU A 1 137 ? -3.414 -8.456 4.288 1.00 97.62 137 GLU A CA 1
ATOM 1000 C C . GLU A 1 137 ? -3.276 -9.927 4.711 1.00 97.62 137 GLU A C 1
ATOM 1002 O O . GLU A 1 137 ? -4.215 -10.708 4.576 1.00 97.62 137 GLU A O 1
ATOM 1007 N N . GLU A 1 138 ? -2.114 -10.319 5.238 1.00 97.38 138 GLU A N 1
ATOM 1008 C CA . GLU A 1 138 ? -1.881 -11.655 5.801 1.00 97.38 138 GLU A CA 1
ATOM 1009 C C . GLU A 1 138 ? -2.204 -11.751 7.304 1.00 97.38 138 GLU A C 1
ATOM 1011 O O . GLU A 1 138 ? -1.963 -12.792 7.911 1.00 97.38 138 GLU A O 1
ATOM 1016 N N . GLU A 1 139 ? -2.755 -10.688 7.900 1.00 97.25 139 GLU A N 1
ATOM 1017 C CA . GLU A 1 139 ? -3.086 -10.590 9.330 1.00 97.25 139 GLU A CA 1
ATOM 1018 C C . GLU A 1 139 ? -1.876 -10.795 10.274 1.00 97.25 139 GLU A C 1
ATOM 1020 O O . GLU A 1 139 ? -2.025 -11.118 11.453 1.00 97.25 139 GLU A O 1
ATOM 1025 N N . ASN A 1 140 ? -0.656 -10.560 9.783 1.00 98.06 140 ASN A N 1
ATOM 1026 C CA . ASN A 1 140 ? 0.586 -10.579 10.558 1.00 98.06 140 ASN A CA 1
ATOM 1027 C C . ASN A 1 140 ? 0.803 -9.217 11.239 1.00 98.06 140 ASN A C 1
ATOM 1029 O O . ASN A 1 140 ? 1.720 -8.454 10.912 1.00 98.06 140 ASN A O 1
ATOM 1033 N N . TRP A 1 141 ? -0.071 -8.887 12.188 1.00 97.94 141 TRP A N 1
ATOM 1034 C CA . TRP A 1 141 ? -0.184 -7.549 12.773 1.00 97.94 141 TRP A CA 1
ATOM 1035 C C . TRP A 1 141 ? 1.103 -7.036 13.432 1.00 97.94 141 TRP A C 1
ATOM 1037 O O . TRP A 1 141 ? 1.429 -5.856 13.298 1.00 97.94 141 TRP A O 1
ATOM 1047 N N . GLU A 1 142 ? 1.881 -7.900 14.089 1.00 97.94 142 GLU A N 1
ATOM 1048 C CA . GLU A 1 142 ? 3.166 -7.528 14.693 1.00 97.94 142 GLU A CA 1
ATOM 1049 C C . GLU A 1 142 ? 4.217 -7.163 13.637 1.00 97.94 142 GLU A C 1
ATOM 1051 O O . GLU A 1 142 ? 4.993 -6.224 13.823 1.00 97.94 142 GLU A O 1
ATOM 1056 N N . ALA A 1 143 ? 4.240 -7.877 12.508 1.00 97.88 143 ALA A N 1
ATOM 1057 C CA . ALA A 1 143 ? 5.161 -7.585 11.413 1.00 97.88 143 ALA A CA 1
ATOM 1058 C C . ALA A 1 143 ? 4.773 -6.283 10.693 1.00 97.88 143 ALA A C 1
ATOM 1060 O O . ALA A 1 143 ? 5.647 -5.468 10.378 1.00 97.88 143 ALA A O 1
ATOM 1061 N N . ALA A 1 144 ? 3.470 -6.046 10.509 1.00 98.56 144 ALA A N 1
ATOM 1062 C CA . ALA A 1 144 ? 2.948 -4.784 9.994 1.00 98.56 144 ALA A CA 1
ATOM 1063 C C . ALA A 1 144 ? 3.327 -3.598 10.898 1.00 98.56 144 ALA A C 1
ATOM 1065 O O . ALA A 1 144 ? 3.839 -2.587 10.410 1.00 98.56 144 ALA A O 1
ATOM 1066 N N . GLU A 1 145 ? 3.140 -3.728 12.218 1.00 98.44 145 GLU A N 1
ATOM 1067 C CA . GLU A 1 145 ? 3.525 -2.708 13.205 1.00 98.44 145 GLU A CA 1
ATOM 1068 C C . GLU A 1 145 ? 5.018 -2.380 13.118 1.00 98.44 145 GLU A C 1
ATOM 1070 O O . GLU A 1 145 ? 5.384 -1.203 13.034 1.00 98.44 145 GLU A O 1
ATOM 1075 N N . ALA A 1 146 ? 5.874 -3.403 13.049 1.00 98.00 146 ALA A N 1
ATOM 1076 C CA . ALA A 1 146 ? 7.318 -3.221 12.966 1.00 98.00 146 ALA A CA 1
ATOM 1077 C C . ALA A 1 146 ? 7.733 -2.484 11.680 1.00 98.00 146 ALA A C 1
ATOM 1079 O O . ALA A 1 146 ? 8.567 -1.570 11.722 1.00 98.00 146 ALA A O 1
ATOM 1080 N N . ALA A 1 147 ? 7.139 -2.835 10.535 1.00 98.06 147 ALA A N 1
ATOM 1081 C CA . ALA A 1 147 ? 7.388 -2.156 9.264 1.00 98.06 147 ALA A CA 1
ATOM 1082 C C . ALA A 1 147 ? 6.936 -0.683 9.301 1.00 98.06 147 ALA A C 1
ATOM 1084 O O . ALA A 1 147 ? 7.693 0.207 8.900 1.00 98.06 147 ALA A O 1
ATOM 1085 N N . LEU A 1 148 ? 5.752 -0.403 9.855 1.00 98.50 148 LEU A N 1
ATOM 1086 C CA . LEU A 1 148 ? 5.215 0.957 10.003 1.00 98.50 148 LEU A CA 1
ATOM 1087 C C . LEU A 1 148 ? 6.029 1.802 10.986 1.00 98.50 148 LEU A C 1
ATOM 1089 O O . LEU A 1 148 ? 6.260 2.986 10.738 1.00 98.50 148 LEU A O 1
ATOM 1093 N N . THR A 1 149 ? 6.539 1.201 12.060 1.00 98.25 149 THR A N 1
ATOM 1094 C CA . THR A 1 149 ? 7.457 1.864 12.992 1.00 98.25 149 THR A CA 1
ATOM 1095 C C . THR A 1 149 ? 8.749 2.292 12.300 1.00 98.25 149 THR A C 1
ATOM 1097 O O . THR A 1 149 ? 9.190 3.430 12.479 1.00 98.25 149 THR A O 1
ATOM 1100 N N . ARG A 1 150 ? 9.327 1.438 11.445 1.00 97.12 150 ARG A N 1
ATOM 1101 C CA . ARG A 1 150 ? 10.503 1.808 10.638 1.00 97.12 150 ARG A CA 1
ATOM 1102 C C . ARG A 1 150 ? 10.186 2.926 9.641 1.00 97.12 150 ARG A C 1
ATOM 1104 O O . ARG A 1 150 ? 10.980 3.851 9.508 1.00 97.12 150 ARG A O 1
ATOM 1111 N N . LEU A 1 151 ? 9.026 2.895 8.980 1.00 96.50 151 LEU A N 1
ATOM 1112 C CA . LEU A 1 151 ? 8.600 3.971 8.071 1.00 96.50 151 LEU A CA 1
ATOM 1113 C C . LEU A 1 151 ? 8.429 5.316 8.775 1.00 96.50 151 LEU A C 1
ATOM 1115 O O . LEU A 1 151 ? 8.823 6.347 8.234 1.00 96.50 151 LEU A O 1
ATOM 1119 N N . LEU A 1 152 ? 7.841 5.320 9.970 1.00 97.50 152 LEU A N 1
ATOM 1120 C CA . LEU A 1 152 ? 7.655 6.538 10.759 1.00 97.50 152 LEU A CA 1
ATOM 1121 C C . LEU A 1 152 ? 8.990 7.133 11.222 1.00 97.50 152 LEU A C 1
ATOM 1123 O O . LEU A 1 152 ? 9.107 8.353 11.306 1.00 97.50 152 LEU A O 1
ATOM 1127 N N . ALA A 1 153 ? 10.014 6.301 11.440 1.00 96.62 153 ALA A N 1
ATOM 1128 C CA . ALA A 1 153 ? 11.371 6.771 11.721 1.00 96.62 153 ALA A CA 1
ATOM 1129 C C . ALA A 1 153 ? 12.035 7.463 10.513 1.00 96.62 153 ALA A C 1
ATOM 1131 O O . ALA A 1 153 ? 12.881 8.334 10.701 1.00 96.62 153 ALA A O 1
ATOM 1132 N N . VAL A 1 154 ? 11.647 7.103 9.283 1.00 95.44 154 VAL A N 1
ATOM 1133 C CA . VAL A 1 154 ? 12.104 7.774 8.050 1.00 95.44 154 VAL A CA 1
ATOM 1134 C C . VAL A 1 154 ? 11.386 9.109 7.860 1.00 95.44 154 VAL A C 1
ATOM 1136 O O . VAL A 1 154 ? 11.999 10.096 7.458 1.00 95.44 154 VAL A O 1
ATOM 1139 N N . GLY A 1 155 ? 10.086 9.147 8.148 1.00 96.06 155 GLY A N 1
ATOM 1140 C CA . GLY A 1 155 ? 9.300 10.370 8.083 1.00 96.06 155 GLY A CA 1
ATOM 1141 C C . GLY A 1 155 ? 7.886 10.179 8.636 1.00 96.06 155 GLY A C 1
ATOM 1142 O O . GLY A 1 155 ? 7.218 9.209 8.255 1.00 96.06 155 GLY A O 1
ATOM 1143 N N . PRO A 1 156 ? 7.412 11.093 9.503 1.00 96.38 156 PRO A N 1
ATOM 1144 C CA . PRO A 1 156 ? 6.053 11.047 10.020 1.00 96.38 156 PRO A CA 1
ATOM 1145 C C . PRO A 1 156 ? 5.046 11.409 8.923 1.00 96.38 156 PRO A C 1
ATOM 1147 O O . PRO A 1 156 ? 5.193 12.416 8.233 1.00 96.38 156 PRO A O 1
ATOM 1150 N N . GLU A 1 157 ? 3.994 10.604 8.789 1.00 97.00 157 GLU A N 1
ATOM 1151 C CA . GLU A 1 157 ? 2.862 10.877 7.901 1.00 97.00 157 GLU A CA 1
ATOM 1152 C C . GLU A 1 157 ? 1.569 10.375 8.541 1.00 97.00 157 GLU A C 1
ATOM 1154 O O . GLU A 1 157 ? 1.536 9.281 9.109 1.00 97.00 157 GLU A O 1
ATOM 1159 N N . ASN A 1 158 ? 0.480 11.131 8.383 1.00 97.88 158 ASN A N 1
ATOM 1160 C CA . ASN A 1 158 ? -0.793 10.817 9.035 1.00 97.88 158 ASN A CA 1
ATOM 1161 C C . ASN A 1 158 ? -1.306 9.407 8.703 1.00 97.88 158 ASN A C 1
ATOM 1163 O O . ASN A 1 158 ? -1.787 8.693 9.579 1.00 97.88 158 ASN A O 1
ATOM 1167 N N . ASN A 1 159 ? -1.172 8.980 7.443 1.00 97.00 159 ASN A N 1
ATOM 1168 C CA . ASN A 1 159 ? -1.614 7.650 7.024 1.00 97.00 159 ASN A CA 1
ATOM 1169 C C . ASN A 1 159 ? -0.802 6.529 7.694 1.00 97.00 159 ASN A C 1
ATOM 1171 O O . ASN A 1 159 ? -1.358 5.494 8.038 1.00 97.00 159 ASN A O 1
ATOM 1175 N N . ARG A 1 160 ? 0.501 6.737 7.929 1.00 97.88 160 ARG A N 1
ATOM 1176 C CA . ARG A 1 160 ? 1.375 5.738 8.566 1.00 97.88 160 ARG A CA 1
ATOM 1177 C C . ARG A 1 160 ? 1.024 5.553 10.039 1.00 97.88 160 ARG A C 1
ATOM 1179 O O . ARG A 1 160 ? 0.960 4.418 10.499 1.00 97.88 160 ARG A O 1
ATOM 1186 N N . TYR A 1 161 ? 0.740 6.645 10.752 1.00 98.69 161 TYR A N 1
ATOM 1187 C CA . TYR A 1 161 ? 0.208 6.576 12.116 1.00 98.69 161 TYR A CA 1
ATOM 1188 C C . TYR A 1 161 ? -1.141 5.859 12.154 1.00 98.69 161 TYR A C 1
ATOM 1190 O O . TYR A 1 161 ? -1.320 4.947 12.953 1.00 98.69 161 TYR A O 1
ATOM 1198 N N . PHE A 1 162 ? -2.067 6.207 11.255 1.00 98.69 162 PHE A N 1
ATOM 1199 C CA . PHE A 1 162 ? -3.382 5.566 11.206 1.00 98.69 162 PHE A CA 1
ATOM 1200 C C . PHE A 1 162 ? -3.290 4.054 10.937 1.00 98.69 162 PHE A C 1
ATOM 1202 O O . PHE A 1 162 ? -3.897 3.263 11.656 1.00 98.69 162 PHE A O 1
ATOM 1209 N N . LEU A 1 163 ? -2.482 3.631 9.958 1.00 98.56 163 LEU A N 1
ATOM 1210 C CA . LEU A 1 163 ? -2.251 2.209 9.682 1.00 98.56 163 LEU A CA 1
ATOM 1211 C C . LEU A 1 163 ? -1.573 1.499 10.860 1.00 98.56 163 LEU A C 1
ATOM 1213 O O . LEU A 1 163 ? -1.930 0.362 11.172 1.00 98.56 163 LEU A O 1
ATOM 1217 N N . ARG A 1 164 ? -0.636 2.161 11.557 1.00 98.69 164 ARG A N 1
ATOM 1218 C CA . ARG A 1 164 ? 0.022 1.564 12.728 1.00 98.69 164 ARG A CA 1
ATOM 1219 C C . ARG A 1 164 ? -0.938 1.430 13.902 1.00 98.69 164 ARG A C 1
ATOM 1221 O O . ARG A 1 164 ? -0.895 0.405 14.574 1.00 98.69 164 ARG A O 1
ATOM 1228 N N . ALA A 1 165 ? -1.849 2.384 14.094 1.00 98.81 165 ALA A N 1
ATOM 1229 C CA . ALA A 1 165 ? -2.919 2.274 15.079 1.00 98.81 165 ALA A CA 1
ATOM 1230 C C . ALA A 1 165 ? -3.801 1.044 14.815 1.00 98.81 165 ALA A C 1
ATOM 1232 O O . ALA A 1 165 ? -4.065 0.280 15.742 1.00 98.81 165 ALA A O 1
ATOM 1233 N N . ILE A 1 166 ? -4.175 0.802 13.552 1.00 98.62 166 ILE A N 1
ATOM 1234 C CA . ILE A 1 166 ? -4.938 -0.393 13.155 1.00 98.62 166 ILE A CA 1
ATOM 1235 C C . ILE A 1 166 ? -4.145 -1.667 13.464 1.00 98.62 166 ILE A C 1
ATOM 1237 O O . ILE A 1 166 ? -4.662 -2.557 14.141 1.00 98.62 166 ILE A O 1
ATOM 1241 N N . ALA A 1 167 ? -2.886 -1.753 13.019 1.00 98.56 167 ALA A N 1
ATOM 1242 C CA . ALA A 1 167 ? -2.034 -2.917 13.274 1.00 98.56 167 ALA A CA 1
ATOM 1243 C C . ALA A 1 167 ? -1.866 -3.176 14.782 1.00 98.56 167 ALA A C 1
ATOM 1245 O O . ALA A 1 167 ? -2.035 -4.300 15.251 1.00 98.56 167 ALA A O 1
ATOM 1246 N N . ARG A 1 168 ? -1.633 -2.123 15.572 1.00 98.62 168 ARG A N 1
ATOM 1247 C CA . ARG A 1 168 ? -1.528 -2.199 17.034 1.00 98.62 168 ARG A CA 1
ATOM 1248 C C . ARG A 1 168 ? -2.824 -2.641 17.691 1.00 98.62 168 ARG A C 1
ATOM 1250 O O . ARG A 1 168 ? -2.765 -3.480 18.584 1.00 98.62 168 ARG A O 1
ATOM 1257 N N . ARG A 1 169 ? -3.988 -2.143 17.255 1.00 98.25 169 ARG A N 1
ATOM 1258 C CA . ARG A 1 169 ? -5.277 -2.618 17.779 1.00 98.25 169 ARG A CA 1
ATOM 1259 C C . ARG A 1 169 ? -5.439 -4.115 17.539 1.00 98.25 169 ARG A C 1
ATOM 1261 O O . ARG A 1 169 ? -5.822 -4.825 18.465 1.00 98.25 169 ARG A O 1
ATOM 1268 N N . GLN A 1 170 ? -5.145 -4.587 16.330 1.00 98.00 170 GLN A N 1
ATOM 1269 C CA . GLN A 1 170 ? -5.274 -6.006 15.990 1.00 98.00 170 GLN A CA 1
ATOM 1270 C C . GLN A 1 170 ? -4.262 -6.888 16.741 1.00 98.00 170 GLN A C 1
ATOM 1272 O O . GLN A 1 170 ? -4.603 -7.994 17.148 1.00 98.00 170 GLN A O 1
ATOM 1277 N N . ALA A 1 171 ? -3.069 -6.364 17.035 1.00 96.06 171 ALA A N 1
ATOM 1278 C CA . ALA A 1 171 ? -2.075 -7.005 17.900 1.00 96.06 171 ALA A CA 1
ATOM 1279 C C . ALA A 1 171 ? -2.372 -6.869 19.415 1.00 96.06 171 ALA A C 1
ATOM 1281 O O . ALA A 1 171 ? -1.588 -7.325 20.246 1.00 96.06 171 ALA A O 1
ATOM 1282 N N . GLY A 1 172 ? -3.469 -6.210 19.813 1.00 96.00 172 GLY A N 1
ATOM 1283 C CA . GLY A 1 172 ? -3.831 -5.991 21.222 1.00 96.00 172 GLY A CA 1
ATOM 1284 C C . GLY A 1 172 ? -3.009 -4.918 21.954 1.00 96.00 172 GLY A C 1
ATOM 1285 O O . GLY A 1 172 ? -3.116 -4.784 23.171 1.00 96.00 172 GLY A O 1
ATOM 1286 N N . LEU A 1 173 ? -2.217 -4.121 21.237 1.00 97.81 173 LEU A N 1
ATOM 1287 C CA . LEU A 1 173 ? -1.404 -3.012 21.752 1.00 97.81 173 LEU A CA 1
ATOM 1288 C C . LEU A 1 173 ? -2.234 -1.716 21.825 1.00 97.81 173 LEU A C 1
ATOM 1290 O O . LEU A 1 173 ? -1.953 -0.725 21.147 1.00 97.81 173 LEU A O 1
ATOM 1294 N N . LEU A 1 174 ? -3.304 -1.742 22.620 1.00 98.00 174 LEU A N 1
ATOM 1295 C CA . LEU A 1 174 ? -4.385 -0.748 22.573 1.00 98.00 174 LEU A CA 1
ATOM 1296 C C . LEU A 1 174 ? -3.944 0.662 22.995 1.00 98.00 174 LEU A C 1
ATOM 1298 O O . LEU A 1 174 ? -4.376 1.646 22.396 1.00 98.00 174 LEU A O 1
ATOM 1302 N N . GLU A 1 175 ? -3.069 0.784 23.992 1.00 98.19 175 GLU A N 1
ATOM 1303 C CA . GLU A 1 175 ? -2.540 2.077 24.443 1.00 98.19 175 GLU A CA 1
ATOM 1304 C C . GLU A 1 175 ? -1.702 2.739 23.344 1.00 98.19 175 GLU A C 1
ATOM 1306 O O . GLU A 1 175 ? -1.958 3.888 22.988 1.00 98.19 175 GLU A O 1
ATOM 1311 N N . GLY A 1 176 ? -0.782 1.985 22.734 1.00 98.19 176 GLY A N 1
ATOM 1312 C CA . GLY A 1 176 ? 0.044 2.478 21.630 1.00 98.19 176 GLY A CA 1
ATOM 1313 C C . GLY A 1 176 ? -0.765 2.822 20.375 1.00 98.19 176 GLY A C 1
ATOM 1314 O O . GLY A 1 176 ? -0.370 3.699 19.608 1.00 98.19 176 GLY A O 1
ATOM 1315 N N . ALA A 1 177 ? -1.911 2.168 20.159 1.00 98.62 177 ALA A N 1
ATOM 1316 C CA . ALA A 1 177 ? -2.833 2.535 19.087 1.00 98.62 177 ALA A CA 1
ATOM 1317 C C . ALA A 1 177 ? -3.491 3.904 19.341 1.00 98.62 177 ALA A C 1
ATOM 1319 O O . ALA A 1 177 ? -3.610 4.712 18.422 1.00 98.62 177 ALA A O 1
ATOM 1320 N N . LEU A 1 178 ? -3.886 4.202 20.586 1.00 98.62 178 LEU A N 1
ATOM 1321 C CA . LEU A 1 178 ? -4.438 5.514 20.949 1.00 98.62 178 LEU A CA 1
ATOM 1322 C C . LEU A 1 178 ? -3.396 6.631 20.864 1.00 98.62 178 LEU A C 1
ATOM 1324 O O . LEU A 1 178 ? -3.750 7.738 20.463 1.00 98.62 178 LEU A O 1
ATOM 1328 N N . GLU A 1 179 ? -2.143 6.344 21.221 1.00 98.62 179 GLU A N 1
ATOM 1329 C CA . GLU A 1 179 ? -1.022 7.271 21.035 1.00 98.62 179 GLU A CA 1
ATOM 1330 C C . GLU A 1 179 ? -0.860 7.637 19.554 1.00 98.62 179 GLU A C 1
ATOM 1332 O O . GLU A 1 179 ? -0.815 8.816 19.221 1.00 98.62 179 GLU A O 1
ATOM 1337 N N . ASP A 1 180 ? -0.893 6.651 18.651 1.00 98.75 180 ASP A N 1
ATOM 1338 C CA . ASP A 1 180 ? -0.812 6.901 17.207 1.00 98.75 180 ASP A CA 1
ATOM 1339 C C . ASP A 1 180 ? -1.980 7.750 16.681 1.00 98.75 180 ASP A C 1
ATOM 1341 O O . ASP A 1 180 ? -1.778 8.646 15.861 1.00 98.75 180 ASP A O 1
ATOM 1345 N N . LEU A 1 181 ? -3.205 7.514 17.164 1.00 98.69 181 LEU A N 1
ATOM 1346 C CA . LEU A 1 181 ? -4.363 8.328 16.778 1.00 98.69 181 LEU A CA 1
ATOM 1347 C C . LEU A 1 181 ? -4.298 9.769 17.308 1.00 98.69 181 LEU A C 1
ATOM 1349 O O . LEU A 1 181 ? -4.995 10.628 16.771 1.00 98.69 181 LEU A O 1
ATOM 1353 N N . ALA A 1 182 ? -3.513 10.045 18.353 1.00 98.31 182 ALA A N 1
ATOM 1354 C CA . ALA A 1 182 ? -3.342 11.392 18.899 1.00 98.31 182 ALA A CA 1
ATOM 1355 C C . ALA A 1 182 ? -2.373 12.257 18.072 1.00 98.31 182 ALA A C 1
ATOM 1357 O O . ALA A 1 182 ? -2.434 13.483 18.155 1.00 98.31 182 ALA A O 1
ATOM 1358 N N . GLU A 1 183 ? -1.520 11.637 17.252 1.00 98.25 183 GLU A N 1
ATOM 1359 C CA . GLU A 1 183 ? -0.547 12.322 16.385 1.00 98.25 183 GLU A CA 1
ATOM 1360 C C . GLU A 1 183 ? -1.171 12.891 15.101 1.00 98.25 183 GLU A C 1
ATOM 1362 O O . GLU A 1 183 ? -0.531 13.646 14.367 1.00 98.25 183 GLU A O 1
ATOM 1367 N N . ILE A 1 184 ? -2.421 12.531 14.796 1.00 98.50 184 ILE A N 1
ATOM 1368 C CA . ILE A 1 184 ? -3.069 12.842 13.519 1.00 98.50 184 ILE A CA 1
ATOM 1369 C C . ILE A 1 184 ? -4.365 13.638 13.703 1.00 98.50 184 ILE A C 1
ATOM 1371 O O . ILE A 1 184 ? -5.024 13.523 14.736 1.00 98.50 184 ILE A O 1
ATOM 1375 N N . PRO A 1 185 ? -4.774 14.449 12.706 1.00 98.38 185 PRO A N 1
ATOM 1376 C CA . PRO A 1 185 ? -6.021 15.198 12.786 1.00 98.38 185 PRO A CA 1
ATOM 1377 C C . PRO A 1 185 ? -7.234 14.292 12.992 1.00 98.38 185 PRO A C 1
ATOM 1379 O O . PRO A 1 185 ? -7.366 13.242 12.356 1.00 98.38 185 PRO A O 1
ATOM 1382 N N . GLU A 1 186 ? -8.162 14.751 13.827 1.00 97.56 186 GLU A N 1
ATOM 1383 C CA . GLU A 1 186 ? -9.423 14.058 14.046 1.00 97.56 186 GLU A CA 1
ATOM 1384 C C . GLU A 1 186 ? -10.246 14.028 12.750 1.00 97.56 186 GLU A C 1
ATOM 1386 O O . GLU A 1 186 ? -10.624 15.063 12.199 1.00 97.56 186 GLU A O 1
ATOM 1391 N N . THR A 1 187 ? -10.544 12.824 12.273 1.00 97.56 187 THR A N 1
ATOM 1392 C CA . THR A 1 187 ? -11.440 12.562 11.140 1.00 97.56 187 THR A CA 1
ATOM 1393 C C . THR A 1 187 ? -12.470 11.518 11.551 1.00 97.56 187 THR A C 1
ATOM 1395 O O . THR A 1 187 ? -12.317 10.854 12.575 1.00 97.56 187 THR A O 1
ATOM 1398 N N . GLU A 1 188 ? -13.512 11.309 10.751 1.00 97.62 188 GLU A N 1
ATOM 1399 C CA . GLU A 1 188 ? -14.510 10.273 11.044 1.00 97.62 188 GLU A CA 1
ATOM 1400 C C . GLU A 1 188 ? -13.898 8.865 11.116 1.00 97.62 188 GLU A C 1
ATOM 1402 O O . GLU A 1 188 ? -14.293 8.076 11.971 1.00 97.62 188 GLU A O 1
ATOM 1407 N N . LYS A 1 189 ? -12.870 8.587 10.300 1.00 97.56 189 LYS A N 1
ATOM 1408 C CA . LYS A 1 189 ? -12.102 7.332 10.347 1.00 97.56 189 LYS A CA 1
ATOM 1409 C C . LYS A 1 189 ? -11.323 7.184 11.655 1.00 97.56 189 LYS A C 1
ATOM 1411 O O . LYS A 1 189 ? -11.337 6.115 12.255 1.00 97.56 189 LYS A O 1
ATOM 1416 N N . VAL A 1 190 ? -10.697 8.263 12.127 1.00 98.50 190 VAL A N 1
ATOM 1417 C CA . VAL A 1 190 ? -9.978 8.291 13.415 1.00 98.50 190 VAL A CA 1
ATOM 1418 C C . VAL A 1 190 ? -10.946 8.123 14.589 1.00 98.50 190 VAL A C 1
ATOM 1420 O O . VAL A 1 190 ? -10.670 7.331 15.489 1.00 98.50 190 VAL A O 1
ATOM 1423 N N . ARG A 1 191 ? -12.116 8.782 14.554 1.00 98.31 191 ARG A N 1
ATOM 1424 C CA . ARG A 1 191 ? -13.186 8.587 15.549 1.00 98.31 191 ARG A CA 1
ATOM 1425 C C . ARG A 1 191 ? -13.642 7.129 15.596 1.00 98.31 191 ARG A C 1
ATOM 1427 O O . ARG A 1 191 ? -13.766 6.568 16.681 1.00 98.31 191 ARG A O 1
ATOM 1434 N N . LEU A 1 192 ? -13.888 6.516 14.437 1.00 98.31 192 LEU A N 1
ATOM 1435 C CA . LEU A 1 192 ? -14.323 5.122 14.360 1.00 98.31 192 LEU A CA 1
ATOM 1436 C C . LEU A 1 192 ? -13.263 4.178 14.938 1.00 98.31 192 LEU A C 1
ATOM 1438 O O . LEU A 1 192 ? -13.581 3.355 15.793 1.00 98.31 192 LEU A O 1
ATOM 1442 N N . GLU A 1 193 ? -12.004 4.339 14.533 1.00 98.44 193 GLU A N 1
ATOM 1443 C CA . GLU A 1 193 ? -10.904 3.511 15.033 1.00 98.44 193 GLU A CA 1
ATOM 1444 C C . GLU A 1 193 ? -10.718 3.677 16.549 1.00 98.44 193 GLU A C 1
ATOM 1446 O O . GLU A 1 193 ? -10.553 2.695 17.271 1.00 98.44 193 GLU A O 1
ATOM 1451 N N . ARG A 1 194 ? -10.873 4.897 17.080 1.00 98.56 194 ARG A N 1
ATOM 1452 C CA . ARG A 1 194 ? -10.872 5.141 18.529 1.00 98.56 194 ARG A CA 1
ATOM 1453 C C . ARG A 1 194 ? -12.008 4.411 19.245 1.00 98.56 194 ARG A C 1
ATOM 1455 O O . ARG A 1 194 ? -11.771 3.830 20.303 1.00 98.56 194 ARG A O 1
ATOM 1462 N N . ALA A 1 195 ? -13.219 4.419 18.685 1.00 97.81 195 ALA A N 1
ATOM 1463 C CA . ALA A 1 195 ? -14.351 3.684 19.251 1.00 97.81 195 ALA A CA 1
ATOM 1464 C C . ALA A 1 195 ? -14.070 2.172 19.294 1.00 97.81 195 ALA A C 1
ATOM 1466 O O . ALA A 1 195 ? -14.344 1.529 20.308 1.00 97.81 195 ALA A O 1
ATOM 1467 N N . LEU A 1 196 ? -13.460 1.622 18.236 1.00 96.94 196 LEU A N 1
ATOM 1468 C CA . LEU A 1 196 ? -13.039 0.218 18.177 1.00 96.94 196 LEU A CA 1
ATOM 1469 C C . LEU A 1 196 ? -11.987 -0.108 19.248 1.00 96.94 196 LEU A C 1
ATOM 1471 O O . LEU A 1 196 ? -12.108 -1.124 19.933 1.00 96.94 196 LEU A O 1
ATOM 1475 N N . ILE A 1 197 ? -10.991 0.762 19.449 1.00 97.38 197 ILE A N 1
ATOM 1476 C CA . ILE A 1 197 ? -9.977 0.579 20.500 1.00 97.38 197 ILE A CA 1
ATOM 1477 C C . ILE A 1 197 ? -10.613 0.640 21.898 1.00 97.38 197 ILE A C 1
ATOM 1479 O O . ILE A 1 197 ? -10.332 -0.209 22.742 1.00 97.38 197 ILE A O 1
ATOM 1483 N N . TRP A 1 198 ? -11.499 1.605 22.160 1.00 97.12 198 TRP A N 1
ATOM 1484 C CA . TRP A 1 198 ? -12.191 1.707 23.450 1.00 97.12 198 TRP A CA 1
ATOM 1485 C C . TRP A 1 198 ? -13.083 0.503 23.740 1.00 97.12 198 TRP A C 1
ATOM 1487 O O . TRP A 1 198 ? -13.085 0.021 24.873 1.00 97.12 198 TRP A O 1
ATOM 1497 N N . ALA A 1 199 ? -13.778 -0.025 22.733 1.00 94.38 199 ALA A N 1
ATOM 1498 C CA . ALA A 1 199 ? -14.539 -1.260 22.879 1.00 94.38 199 ALA A CA 1
ATOM 1499 C C . ALA A 1 199 ? -13.623 -2.439 23.247 1.00 94.38 199 ALA A C 1
ATOM 1501 O O . ALA A 1 199 ? -13.932 -3.179 24.179 1.00 94.38 199 ALA A O 1
ATOM 1502 N N . ALA A 1 200 ? -12.461 -2.567 22.593 1.00 93.19 200 ALA A N 1
ATOM 1503 C CA . ALA A 1 200 ? -11.468 -3.596 22.911 1.00 93.19 200 ALA A CA 1
ATOM 1504 C C . ALA A 1 200 ? -10.860 -3.442 24.322 1.00 93.19 200 ALA A C 1
ATOM 1506 O O . ALA A 1 200 ? -10.544 -4.439 24.965 1.00 93.19 200 ALA A O 1
ATOM 1507 N N . GLN A 1 201 ? -10.757 -2.212 24.841 1.00 94.50 201 GLN A N 1
ATOM 1508 C CA . GLN A 1 201 ? -10.346 -1.927 26.225 1.00 94.50 201 GLN A CA 1
ATOM 1509 C C . GLN A 1 201 ? -11.461 -2.167 27.264 1.00 94.50 201 GLN A C 1
ATOM 1511 O O . GLN A 1 201 ? -11.234 -1.959 28.455 1.00 94.50 201 GLN A O 1
ATOM 1516 N N . GLY A 1 202 ? -12.676 -2.538 26.844 1.00 92.19 202 GLY A N 1
ATOM 1517 C CA . GLY A 1 202 ? -13.834 -2.677 27.735 1.00 92.19 202 GLY A CA 1
ATOM 1518 C C . GLY A 1 202 ? -14.452 -1.346 28.185 1.00 92.19 202 GLY A C 1
ATOM 1519 O O . GLY A 1 202 ? -15.269 -1.334 29.100 1.00 92.19 202 GLY A O 1
ATOM 1520 N N . LYS A 1 203 ? -14.100 -0.221 27.549 1.00 93.88 203 LYS A N 1
ATOM 1521 C CA . LYS A 1 203 ? -14.694 1.109 27.790 1.00 93.88 203 LYS A CA 1
ATOM 1522 C C . LYS A 1 203 ? -15.978 1.267 26.972 1.00 93.88 203 LYS A C 1
ATOM 1524 O O . LYS A 1 203 ? -16.066 2.116 26.080 1.00 93.88 203 LYS A O 1
ATOM 1529 N N . ALA A 1 204 ? -16.942 0.392 27.237 1.00 90.94 204 ALA A N 1
ATOM 1530 C CA . ALA A 1 204 ? -18.106 0.197 26.387 1.00 90.94 204 ALA A CA 1
ATOM 1531 C C . ALA A 1 204 ? -18.971 1.457 26.248 1.00 90.94 204 ALA A C 1
ATOM 1533 O O . ALA A 1 204 ? -19.378 1.794 25.140 1.00 90.94 204 ALA A O 1
ATOM 1534 N N . GLU A 1 205 ? -19.185 2.211 27.3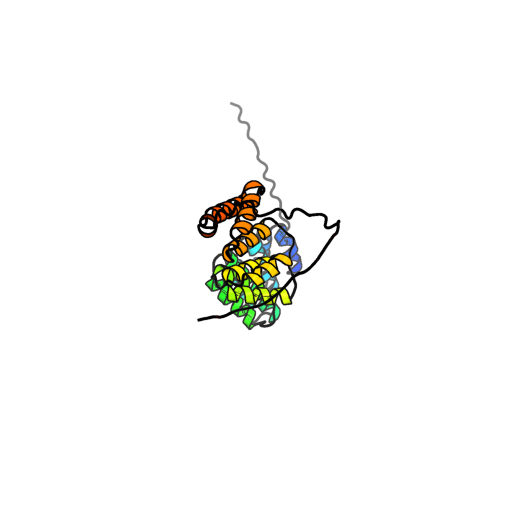24 1.00 90.75 205 GLU A N 1
ATOM 1535 C CA . GLU A 1 205 ? -20.007 3.424 27.299 1.00 90.75 205 GLU A CA 1
ATOM 1536 C C . GLU A 1 205 ? -19.380 4.499 26.402 1.00 90.75 205 GLU A C 1
ATOM 1538 O O . GLU A 1 205 ? -20.053 5.093 25.559 1.00 90.75 205 GLU A O 1
ATOM 1543 N N . ALA A 1 206 ? -18.066 4.716 26.528 1.00 94.00 206 ALA A N 1
ATOM 1544 C CA . ALA A 1 206 ? -17.342 5.685 25.708 1.00 94.00 206 ALA A CA 1
ATOM 1545 C C . ALA A 1 206 ? -17.344 5.286 24.222 1.00 94.00 206 ALA A C 1
ATOM 1547 O O . ALA A 1 206 ? -17.567 6.129 23.350 1.00 94.00 206 ALA A O 1
ATOM 1548 N N . ALA A 1 207 ? -17.141 3.996 23.933 1.00 95.69 207 ALA A N 1
ATOM 1549 C CA . ALA A 1 207 ? -17.227 3.459 22.579 1.00 95.69 207 ALA A CA 1
ATOM 1550 C C . ALA A 1 207 ? -18.642 3.607 21.993 1.00 95.69 207 ALA A C 1
ATOM 1552 O O . ALA A 1 207 ? -18.791 4.041 20.850 1.00 95.69 207 ALA A O 1
ATOM 1553 N N . GLN A 1 208 ? -19.679 3.315 22.784 1.00 94.69 208 GLN A N 1
ATOM 1554 C CA . GLN A 1 208 ? -21.079 3.411 22.376 1.00 94.69 208 GLN A CA 1
ATOM 1555 C C . GLN A 1 208 ? -21.480 4.850 22.041 1.00 94.69 208 GLN A C 1
ATOM 1557 O O . GLN A 1 208 ? -22.100 5.081 21.004 1.00 94.69 208 GLN A O 1
ATOM 1562 N N . VAL A 1 209 ? -21.103 5.825 22.874 1.00 95.56 209 VAL A N 1
ATOM 1563 C CA . VAL A 1 209 ? -21.381 7.249 22.618 1.00 95.56 209 VAL A CA 1
ATOM 1564 C C . VAL A 1 209 ? -20.771 7.694 21.290 1.00 95.56 209 VAL A C 1
ATOM 1566 O O . VAL A 1 209 ? -21.451 8.319 20.473 1.00 95.56 209 VAL A O 1
ATOM 1569 N N . LEU A 1 210 ? -19.508 7.337 21.043 1.00 96.25 210 LEU A N 1
ATOM 1570 C CA . LEU A 1 210 ? -18.814 7.722 19.816 1.00 96.25 210 LEU A CA 1
ATOM 1571 C C . LEU A 1 210 ? -19.411 7.032 18.578 1.00 96.25 210 LEU A C 1
ATOM 1573 O O . LEU A 1 210 ? -19.613 7.679 17.550 1.00 96.25 210 LEU A O 1
ATOM 1577 N N . ALA A 1 211 ? -19.764 5.749 18.690 1.00 96.06 211 ALA A N 1
ATOM 1578 C CA . ALA A 1 211 ? -20.409 4.994 17.619 1.00 96.06 211 ALA A CA 1
ATOM 1579 C C . ALA A 1 211 ? -21.824 5.512 17.293 1.00 96.06 211 ALA A C 1
ATOM 1581 O O . ALA A 1 211 ? -22.186 5.591 16.121 1.00 96.06 211 ALA A O 1
ATOM 1582 N N . LEU A 1 212 ? -22.614 5.924 18.293 1.00 96.38 212 LEU A N 1
ATOM 1583 C CA . LEU A 1 212 ? -23.928 6.547 18.079 1.00 96.38 212 LEU A CA 1
ATOM 1584 C C . LEU A 1 212 ? -23.814 7.871 17.318 1.00 96.38 212 LEU A C 1
ATOM 1586 O O . LEU A 1 212 ? -24.542 8.077 16.345 1.00 96.38 212 LEU A O 1
ATOM 1590 N N . SER A 1 213 ? -22.884 8.737 17.734 1.00 96.94 213 SER A N 1
ATOM 1591 C CA . SER A 1 213 ? -22.591 10.000 17.042 1.00 96.94 213 SER A CA 1
ATOM 1592 C C . SER A 1 213 ? -22.241 9.732 15.576 1.00 96.94 213 SER A C 1
ATOM 1594 O O . SER A 1 213 ? -22.942 10.220 14.688 1.00 96.94 213 SER A O 1
ATOM 1596 N N . LEU A 1 214 ? -21.279 8.837 15.311 1.00 97.38 214 LEU A N 1
ATOM 1597 C CA . LEU A 1 214 ? -20.905 8.431 13.951 1.00 97.38 214 LEU A CA 1
ATOM 1598 C C . LEU A 1 214 ? -22.096 7.897 13.150 1.00 97.38 214 LEU A C 1
ATOM 1600 O O . LEU A 1 214 ? -22.331 8.356 12.039 1.00 97.38 214 LEU A O 1
ATOM 1604 N N . ALA A 1 215 ? -22.894 6.987 13.711 1.00 96.31 215 ALA A N 1
ATOM 1605 C CA . ALA A 1 215 ? -24.032 6.386 13.017 1.00 96.31 215 ALA A CA 1
ATOM 1606 C C . ALA A 1 215 ? -25.132 7.396 12.622 1.00 96.31 215 ALA A C 1
ATOM 1608 O O . ALA A 1 215 ? -25.934 7.096 11.729 1.00 96.31 215 ALA A O 1
ATOM 1609 N N . SER A 1 216 ? -25.189 8.553 13.292 1.00 94.31 216 SER A N 1
ATOM 1610 C CA . SER A 1 216 ? -26.174 9.615 13.048 1.00 94.31 216 SER A CA 1
ATOM 1611 C C . SER A 1 216 ? -25.655 10.792 12.218 1.00 94.31 216 SER A C 1
ATOM 1613 O O . SER A 1 216 ? -26.444 11.397 11.496 1.00 94.31 216 SER A O 1
ATOM 1615 N N . GLU A 1 217 ? -24.363 11.112 12.313 1.00 95.94 217 GLU A N 1
ATOM 1616 C CA . GLU A 1 217 ? -23.784 12.345 11.762 1.00 95.94 217 GLU A CA 1
ATOM 1617 C C . GLU A 1 217 ? -23.044 12.139 10.439 1.00 95.94 217 GLU A C 1
ATOM 1619 O O . GLU A 1 217 ? -23.040 13.049 9.616 1.00 95.94 217 GLU A O 1
ATOM 1624 N N . THR A 1 218 ? -22.397 10.984 10.237 1.00 95.81 218 THR A N 1
ATOM 1625 C CA . THR A 1 218 ? -21.552 10.775 9.050 1.00 95.81 218 THR A CA 1
ATOM 1626 C C . THR A 1 218 ? -22.391 10.557 7.796 1.00 95.81 218 THR A C 1
ATOM 1628 O O . THR A 1 218 ? -23.388 9.824 7.819 1.00 95.81 218 THR A O 1
ATOM 1631 N N . ASP A 1 219 ? -21.949 11.136 6.680 1.00 96.44 219 ASP A N 1
ATOM 1632 C CA . ASP A 1 219 ? -22.468 10.858 5.337 1.00 96.44 219 ASP A CA 1
ATOM 1633 C C . ASP A 1 219 ? -21.771 9.662 4.665 1.00 96.44 219 ASP A C 1
ATOM 1635 O O . ASP A 1 219 ? -22.276 9.136 3.670 1.00 96.44 219 ASP A O 1
ATOM 1639 N N . ASP A 1 220 ? -20.650 9.192 5.223 1.00 97.06 220 ASP A N 1
ATOM 1640 C CA . ASP A 1 220 ? -19.921 8.026 4.730 1.00 97.06 220 ASP A CA 1
ATOM 1641 C C . ASP A 1 220 ? -20.682 6.740 5.095 1.00 97.06 220 ASP A C 1
ATOM 1643 O O . ASP A 1 220 ? -20.860 6.379 6.263 1.00 97.06 220 ASP A O 1
ATOM 1647 N N . HIS A 1 221 ? -21.176 6.048 4.068 1.00 96.12 221 HIS A N 1
ATOM 1648 C CA . HIS A 1 221 ? -21.978 4.841 4.237 1.00 96.12 221 HIS A CA 1
ATOM 1649 C C . HIS A 1 221 ? -21.224 3.736 4.991 1.00 96.12 221 HIS A C 1
ATOM 1651 O O . HIS A 1 221 ? -21.832 3.040 5.810 1.00 96.12 221 HIS A O 1
ATOM 1657 N N . ASP A 1 222 ? -19.922 3.593 4.751 1.00 96.44 222 ASP A N 1
ATOM 1658 C CA . ASP A 1 222 ? -19.120 2.499 5.292 1.00 96.44 222 ASP A CA 1
ATOM 1659 C C . ASP A 1 222 ? -18.784 2.761 6.759 1.00 96.44 222 ASP A C 1
ATOM 1661 O O . ASP A 1 222 ? -18.943 1.874 7.601 1.00 96.44 222 ASP A O 1
ATOM 1665 N N . ILE A 1 223 ? -18.448 4.008 7.105 1.00 97.00 223 ILE A N 1
ATOM 1666 C CA . ILE A 1 223 ? -18.269 4.421 8.506 1.00 97.00 223 ILE A CA 1
ATOM 1667 C C . ILE A 1 223 ? -19.577 4.253 9.283 1.00 97.00 223 ILE A C 1
ATOM 1669 O O . ILE A 1 223 ? -19.579 3.720 10.395 1.00 97.00 223 ILE A O 1
ATOM 1673 N N . ARG A 1 224 ? -20.711 4.658 8.697 1.00 97.38 224 ARG A N 1
ATOM 1674 C CA . ARG A 1 224 ? -22.030 4.488 9.320 1.00 97.38 224 ARG A CA 1
ATOM 1675 C C . ARG A 1 224 ? -22.365 3.014 9.549 1.00 97.38 224 ARG A C 1
ATOM 1677 O O . ARG A 1 224 ? -22.932 2.674 10.589 1.00 97.38 224 ARG A O 1
ATOM 1684 N N . ALA A 1 225 ? -22.058 2.148 8.584 1.00 96.19 225 ALA A N 1
ATOM 1685 C CA . ALA A 1 225 ? -22.282 0.709 8.688 1.00 96.19 225 ALA A CA 1
ATOM 1686 C C . ALA A 1 225 ? -21.409 0.085 9.786 1.00 96.19 225 ALA A C 1
ATOM 1688 O O . ALA A 1 225 ? -21.948 -0.582 10.669 1.00 96.19 225 ALA A O 1
ATOM 1689 N N . ALA A 1 226 ? -20.110 0.387 9.802 1.00 95.56 226 ALA A N 1
ATOM 1690 C CA . ALA A 1 226 ? -19.179 -0.093 10.822 1.00 95.56 226 ALA A CA 1
ATOM 1691 C C . ALA A 1 226 ? -19.563 0.381 12.234 1.00 95.56 226 ALA A C 1
ATOM 1693 O O . ALA A 1 226 ? -19.533 -0.394 13.187 1.00 95.56 226 ALA A O 1
ATOM 1694 N N . ALA A 1 227 ? -20.005 1.634 12.382 1.00 96.50 227 ALA A N 1
ATOM 1695 C CA . ALA A 1 227 ? -20.490 2.149 13.661 1.00 96.50 227 ALA A CA 1
ATOM 1696 C C . ALA A 1 227 ? -21.732 1.387 14.161 1.00 96.50 227 ALA A C 1
ATOM 1698 O O . ALA A 1 227 ? -21.846 1.089 15.349 1.00 96.50 227 ALA A O 1
ATOM 1699 N N . ARG A 1 228 ? -22.658 1.025 13.264 1.00 95.06 228 ARG A N 1
ATOM 1700 C CA . ARG A 1 228 ? -23.840 0.213 13.609 1.00 95.06 228 ARG A CA 1
ATOM 1701 C C . ARG A 1 228 ? -23.479 -1.222 13.965 1.00 95.06 228 ARG A C 1
ATOM 1703 O O . ARG A 1 228 ? -24.081 -1.776 14.880 1.00 95.06 228 ARG A O 1
ATOM 1710 N N . GLU A 1 229 ? -22.519 -1.809 13.261 1.00 94.31 229 GLU A N 1
ATOM 1711 C CA . GLU A 1 229 ? -21.993 -3.133 13.589 1.00 94.31 229 GLU A CA 1
ATOM 1712 C C . GLU A 1 229 ? -21.362 -3.137 14.983 1.00 94.31 229 GLU A C 1
ATOM 1714 O O . GLU A 1 229 ? -21.690 -3.995 15.802 1.00 94.31 229 GLU A O 1
ATOM 1719 N N . LEU A 1 230 ? -20.554 -2.121 15.296 1.00 93.31 230 LEU A N 1
ATOM 1720 C CA . LEU A 1 230 ? -19.976 -1.949 16.624 1.00 93.31 230 LEU A CA 1
ATOM 1721 C C . LEU A 1 230 ? -21.066 -1.858 17.704 1.00 93.31 230 LEU A C 1
ATOM 1723 O O . LEU A 1 230 ? -20.980 -2.555 18.710 1.00 93.31 230 LEU A O 1
ATOM 1727 N N . LEU A 1 231 ? -22.131 -1.080 17.481 1.00 93.00 231 LEU A N 1
ATOM 1728 C CA . LEU A 1 231 ? -23.274 -0.985 18.405 1.00 93.00 231 LEU A CA 1
ATOM 1729 C C . LEU A 1 231 ? -24.029 -2.309 18.594 1.00 93.00 231 LEU A C 1
ATOM 1731 O O . LEU A 1 231 ? -24.625 -2.523 19.649 1.00 93.00 231 LEU A O 1
ATOM 1735 N N . ALA A 1 232 ? -24.024 -3.185 17.589 1.00 90.38 232 ALA A N 1
ATOM 1736 C CA . ALA A 1 232 ? -24.626 -4.512 17.670 1.00 90.38 232 ALA A CA 1
ATOM 1737 C C . ALA A 1 232 ? -23.709 -5.545 18.350 1.00 90.38 232 ALA A C 1
ATOM 1739 O O . ALA A 1 232 ? -24.172 -6.628 18.722 1.00 90.38 232 ALA A O 1
ATOM 1740 N N . ALA A 1 233 ? -22.419 -5.239 18.520 1.00 86.62 233 ALA A N 1
ATOM 1741 C CA . ALA A 1 233 ? -21.466 -6.142 19.140 1.00 86.62 233 ALA A CA 1
ATOM 1742 C C . ALA A 1 233 ? -21.798 -6.354 20.622 1.00 86.62 233 ALA A C 1
ATOM 1744 O O . ALA A 1 233 ? -21.987 -5.414 21.395 1.00 86.62 233 ALA A O 1
ATOM 1745 N N . ARG A 1 234 ? -21.805 -7.622 21.045 1.00 65.69 234 ARG A N 1
ATOM 1746 C CA . ARG A 1 234 ? -22.206 -8.036 22.398 1.00 65.69 234 ARG A CA 1
ATOM 1747 C C . ARG A 1 234 ? -21.444 -7.323 23.520 1.00 65.69 234 ARG A C 1
ATOM 1749 O O . ARG A 1 234 ? -22.035 -7.035 24.553 1.00 65.69 234 ARG A O 1
ATOM 1756 N N . ALA A 1 235 ? -20.169 -7.004 23.300 1.00 64.38 235 ALA A N 1
ATOM 1757 C CA . ALA A 1 235 ? -19.342 -6.267 24.255 1.00 64.38 235 ALA A CA 1
ATOM 1758 C C . ALA A 1 235 ? -19.910 -4.879 24.615 1.00 64.38 235 ALA A C 1
ATOM 1760 O O . ALA A 1 235 ? -19.651 -4.392 25.710 1.00 64.38 235 ALA A O 1
ATOM 1761 N N . LEU A 1 236 ? -20.703 -4.263 23.729 1.00 63.72 236 LEU A N 1
ATOM 1762 C CA . LEU A 1 236 ? -21.414 -3.011 24.010 1.00 63.72 236 LEU A CA 1
ATOM 1763 C C . LEU A 1 236 ? -22.839 -3.228 24.533 1.00 63.72 236 LEU A C 1
ATOM 1765 O O . LEU A 1 236 ? -23.386 -2.345 25.184 1.00 63.72 236 LEU A O 1
ATOM 1769 N N . VAL A 1 237 ? -23.439 -4.390 24.267 1.00 60.09 237 VAL A N 1
ATOM 1770 C CA . VAL A 1 237 ? -24.808 -4.731 24.695 1.00 60.09 237 VAL A CA 1
ATOM 1771 C C . VAL A 1 237 ? -24.856 -5.190 26.156 1.00 60.09 237 VAL A C 1
ATOM 1773 O O . VAL A 1 237 ? -25.794 -4.844 26.867 1.00 60.09 237 VAL A O 1
ATOM 1776 N N . ASP A 1 238 ? -23.849 -5.947 26.604 1.00 56.03 238 ASP A N 1
ATOM 1777 C CA . ASP A 1 238 ? -23.751 -6.469 27.977 1.00 56.03 238 ASP A CA 1
ATOM 1778 C C . ASP A 1 238 ? -23.062 -5.480 28.943 1.00 56.03 238 ASP A C 1
ATOM 1780 O O . ASP A 1 238 ? -22.903 -5.778 30.130 1.00 56.03 238 ASP A O 1
ATOM 1784 N N . ALA A 1 239 ? -22.651 -4.303 28.453 1.00 53.69 239 ALA A N 1
ATOM 1785 C CA . ALA A 1 239 ? -22.189 -3.218 29.309 1.00 53.69 239 ALA A CA 1
ATOM 1786 C C . ALA A 1 239 ? -23.317 -2.854 30.286 1.00 53.69 239 ALA A C 1
ATOM 1788 O O . ALA A 1 239 ? -24.468 -2.720 29.850 1.00 53.69 239 ALA A O 1
ATOM 1789 N N . PRO A 1 240 ? -23.049 -2.741 31.602 1.00 44.41 240 PRO A N 1
ATOM 1790 C CA . PRO A 1 240 ? -24.093 -2.375 32.543 1.00 44.41 240 PRO A CA 1
ATOM 1791 C C . PRO A 1 240 ? -24.725 -1.077 32.051 1.00 44.41 240 PRO A C 1
ATOM 1793 O O . PRO A 1 240 ? -24.021 -0.108 31.781 1.00 44.41 240 PRO A O 1
ATOM 1796 N N . ALA A 1 241 ? -26.051 -1.070 31.901 1.00 46.53 241 ALA A N 1
ATOM 1797 C CA . ALA A 1 241 ? -26.817 0.114 31.537 1.00 46.53 241 ALA A CA 1
ATOM 1798 C C . ALA A 1 241 ? -26.758 1.134 32.689 1.00 46.53 241 ALA A C 1
ATOM 1800 O O . ALA A 1 241 ? -27.730 1.367 33.399 1.00 46.53 241 ALA A O 1
ATOM 1801 N N . GLY A 1 242 ? -25.584 1.718 32.904 1.00 41.41 242 GLY A N 1
ATOM 1802 C CA . GLY A 1 242 ? -25.286 2.738 33.889 1.00 41.41 242 GLY A CA 1
ATOM 1803 C C . GLY A 1 242 ? -25.658 4.115 33.364 1.00 41.41 242 GLY A C 1
ATOM 1804 O O . GLY A 1 242 ? -24.842 5.025 33.384 1.00 41.41 242 GLY A O 1
ATOM 1805 N N . LEU A 1 243 ? -26.906 4.280 32.923 1.00 41.50 243 LEU A N 1
ATOM 1806 C CA . LEU A 1 243 ? -27.601 5.556 33.079 1.00 41.50 243 LEU A CA 1
ATOM 1807 C C . LEU A 1 243 ? -28.310 5.548 34.442 1.00 41.50 243 LEU A C 1
ATOM 1809 O O . LEU A 1 243 ? -29.504 5.816 34.535 1.00 41.50 243 LEU A O 1
ATOM 1813 N N . GLU A 1 244 ? -27.581 5.244 35.516 1.00 39.66 244 GLU A N 1
ATOM 1814 C CA . GLU A 1 244 ? -27.913 5.871 36.787 1.00 39.66 244 GLU A CA 1
ATOM 1815 C C . GLU A 1 244 ? -27.188 7.205 36.803 1.00 39.66 244 GLU A C 1
ATOM 1817 O O . GLU A 1 244 ? -25.982 7.288 36.581 1.00 39.66 244 GLU A O 1
ATOM 1822 N N . ALA A 1 245 ? -27.975 8.256 36.993 1.00 43.19 245 ALA A N 1
ATOM 1823 C CA . ALA A 1 245 ? -27.538 9.622 37.160 1.00 43.19 245 ALA A CA 1
ATOM 1824 C C . ALA A 1 245 ? -26.538 9.728 38.325 1.00 43.19 245 ALA A C 1
ATOM 1826 O O . ALA A 1 245 ? -26.902 10.073 39.445 1.00 43.19 245 ALA A O 1
ATOM 1827 N N . ALA A 1 246 ? -25.271 9.430 38.062 1.00 34.84 246 ALA A N 1
ATOM 1828 C CA . ALA A 1 246 ? -24.176 9.767 38.943 1.00 34.84 246 ALA A CA 1
ATOM 1829 C C . ALA A 1 246 ? -23.882 11.254 38.748 1.00 34.84 246 ALA A C 1
ATOM 1831 O O . ALA A 1 246 ? -23.333 11.676 37.732 1.00 34.84 246 ALA A O 1
ATOM 1832 N N . ASP A 1 247 ? -24.345 12.032 39.721 1.00 36.91 247 ASP A N 1
ATOM 1833 C CA . ASP A 1 247 ? -23.640 13.194 40.247 1.00 36.91 247 ASP A CA 1
ATOM 1834 C C . ASP A 1 247 ? -22.969 14.081 39.191 1.00 36.91 247 ASP A C 1
ATOM 1836 O O . ASP A 1 247 ? -21.768 14.024 38.921 1.00 36.91 247 ASP A O 1
ATOM 1840 N N . ARG A 1 248 ? -23.747 15.039 38.673 1.00 35.31 248 ARG A N 1
ATOM 1841 C CA . ARG A 1 248 ? -23.135 16.334 38.368 1.00 35.31 248 ARG A CA 1
ATOM 1842 C C . ARG A 1 248 ? -22.457 16.795 39.661 1.00 35.31 248 ARG A C 1
ATOM 1844 O O . ARG A 1 248 ? -23.175 16.911 40.656 1.00 35.31 248 ARG A O 1
ATOM 1851 N N . PRO A 1 249 ? -21.155 17.124 39.679 1.00 30.28 249 PRO A N 1
ATOM 1852 C CA . PRO A 1 249 ? -20.605 17.844 40.809 1.00 30.28 249 PRO A CA 1
ATOM 1853 C C . PRO A 1 249 ? -21.371 19.164 40.904 1.00 30.28 249 PRO A C 1
ATOM 1855 O O . PRO A 1 249 ? -21.241 20.060 40.066 1.00 30.28 249 PRO A O 1
ATOM 1858 N N . VAL A 1 250 ? -22.248 19.250 41.902 1.00 35.28 250 VAL A N 1
ATOM 1859 C CA . VAL A 1 250 ? -22.753 20.522 42.392 1.00 35.28 250 VAL A CA 1
ATOM 1860 C C . VAL A 1 250 ? -21.515 21.239 42.900 1.00 35.28 250 VAL A C 1
ATOM 1862 O O . VAL A 1 250 ? -20.941 20.844 43.912 1.00 35.28 250 VAL A O 1
ATOM 1865 N N . LEU A 1 251 ? -21.080 22.263 42.170 1.00 31.61 251 LEU A N 1
ATOM 1866 C CA . LEU A 1 251 ? -20.154 23.261 42.682 1.00 31.61 251 LEU A CA 1
ATOM 1867 C C . LEU A 1 251 ? -20.833 23.899 43.897 1.00 31.61 251 LEU A C 1
ATOM 1869 O O . LEU A 1 251 ? -21.654 24.806 43.764 1.00 31.61 251 LEU A O 1
ATOM 1873 N N . ARG A 1 252 ? -20.572 23.335 45.078 1.00 32.78 252 ARG A N 1
ATOM 1874 C CA . ARG A 1 252 ? -20.910 23.948 46.353 1.00 32.78 252 ARG A CA 1
ATOM 1875 C C . ARG A 1 252 ? -19.839 24.986 46.631 1.00 32.78 252 ARG A C 1
ATOM 1877 O O . ARG A 1 252 ? -18.667 24.665 46.778 1.00 32.78 252 ARG A O 1
ATOM 1884 N N . ASP A 1 253 ? -20.305 26.220 46.638 1.00 34.25 253 ASP A N 1
ATOM 1885 C CA . ASP A 1 253 ? -19.640 27.404 47.147 1.00 34.25 253 ASP A CA 1
ATOM 1886 C C . ASP A 1 253 ? -19.221 27.146 48.607 1.00 34.25 253 ASP A C 1
ATOM 1888 O O . ASP A 1 253 ? -20.062 27.094 49.508 1.00 34.25 253 ASP A O 1
ATOM 1892 N N . GLU A 1 254 ? -17.934 26.874 48.833 1.00 39.91 254 GLU A N 1
ATOM 1893 C CA . GLU A 1 254 ? -17.343 26.852 50.170 1.00 39.91 254 GLU A CA 1
ATOM 1894 C C . GLU A 1 254 ? -17.081 28.292 50.608 1.00 39.91 254 GLU A C 1
ATOM 1896 O O . GLU A 1 254 ? -15.981 28.831 50.490 1.00 39.91 254 GLU A O 1
ATOM 1901 N N . SER A 1 255 ? -18.116 28.918 51.153 1.00 41.62 255 SER A N 1
ATOM 1902 C CA . SER A 1 255 ? -17.942 30.019 52.085 1.00 41.62 255 SER A CA 1
ATOM 1903 C C . SER A 1 255 ? -18.981 29.933 53.202 1.00 41.62 255 SER A C 1
ATOM 1905 O O . SER A 1 255 ? -20.134 29.573 52.973 1.00 41.62 255 SER A O 1
ATOM 1907 N N . VAL A 1 256 ? -18.532 30.304 54.406 1.00 41.94 256 VAL A N 1
ATOM 1908 C CA . VAL A 1 256 ? -19.257 30.440 55.686 1.00 41.94 256 VAL A CA 1
ATOM 1909 C C . VAL A 1 256 ? -19.112 29.266 56.678 1.00 41.94 256 VAL A C 1
ATOM 1911 O O . VAL A 1 256 ? -19.950 28.378 56.789 1.00 41.94 256 VAL A O 1
ATOM 1914 N N . ASP A 1 257 ? -18.002 29.329 57.420 1.00 39.34 257 ASP A N 1
ATOM 1915 C CA . ASP A 1 257 ? -17.925 29.503 58.882 1.00 39.34 257 ASP A CA 1
ATOM 1916 C C . ASP A 1 257 ? -18.769 28.644 59.856 1.00 39.34 257 ASP A C 1
ATOM 1918 O O . ASP A 1 257 ? -19.991 28.734 59.923 1.00 39.34 257 ASP A O 1
ATOM 1922 N N . ALA A 1 258 ? -18.026 28.008 60.778 1.00 39.44 258 ALA A N 1
ATOM 1923 C CA . ALA A 1 258 ? -18.076 28.203 62.241 1.00 39.44 258 ALA A CA 1
ATOM 1924 C C . ALA A 1 258 ? -18.342 26.969 63.135 1.00 39.44 258 ALA A C 1
ATOM 1926 O O . ALA A 1 258 ? -19.363 26.295 63.051 1.00 39.44 258 ALA A O 1
ATOM 1927 N N . ALA A 1 259 ? -17.445 26.865 64.128 1.00 39.09 259 ALA A N 1
ATOM 1928 C CA . ALA A 1 259 ? -17.634 26.392 65.506 1.00 39.09 259 ALA A CA 1
ATOM 1929 C C . ALA A 1 259 ? -17.454 24.891 65.848 1.00 39.09 259 ALA A C 1
ATOM 1931 O O . ALA A 1 259 ? -18.342 24.056 65.713 1.00 39.09 259 ALA A O 1
ATOM 1932 N N . ALA A 1 260 ? -16.290 24.619 66.452 1.00 42.31 260 ALA A N 1
ATOM 1933 C CA . ALA A 1 260 ? -16.043 23.633 67.521 1.00 42.31 260 ALA A CA 1
ATOM 1934 C C . ALA A 1 260 ? -16.810 24.039 68.829 1.00 42.31 260 ALA A C 1
ATOM 1936 O O . ALA A 1 260 ? -17.318 25.166 68.832 1.00 42.31 260 ALA A O 1
ATOM 1937 N N . PRO A 1 261 ? -16.867 23.269 69.961 1.00 54.59 261 PRO A N 1
ATOM 1938 C CA . PRO A 1 261 ? -15.867 22.288 70.424 1.00 54.59 261 PRO A CA 1
ATOM 1939 C C . PRO A 1 261 ? -16.327 21.020 71.210 1.00 54.59 261 PRO A C 1
ATOM 1941 O O . PRO A 1 261 ? -17.434 20.910 71.719 1.00 54.59 261 PRO A O 1
ATOM 1944 N N . GLU A 1 262 ? -15.367 20.086 71.294 1.00 53.09 262 GLU A N 1
ATOM 1945 C CA . GLU A 1 262 ? -14.939 19.185 72.394 1.00 53.09 262 GLU A CA 1
ATOM 1946 C C . GLU A 1 262 ? -15.920 18.453 73.341 1.00 53.09 262 GLU A C 1
ATOM 1948 O O . GLU A 1 262 ? -16.652 19.050 74.124 1.00 53.09 262 GLU A O 1
ATOM 1953 N N . SER A 1 263 ? -15.746 17.123 73.440 1.00 54.00 263 SER A N 1
ATOM 1954 C CA . SER A 1 263 ? -15.460 16.394 74.703 1.00 54.00 263 SER A CA 1
ATOM 1955 C C . SER A 1 263 ? -15.188 14.895 74.440 1.00 54.00 263 SER A C 1
ATOM 1957 O O . SER A 1 263 ? -16.005 14.201 73.843 1.00 54.00 263 SER A O 1
ATOM 1959 N N . GLY A 1 264 ? -14.015 14.388 74.855 1.00 53.81 264 GLY A N 1
ATOM 1960 C CA . GLY A 1 264 ? -13.682 12.944 74.893 1.00 53.81 264 GLY A CA 1
ATOM 1961 C C . GLY A 1 264 ? -14.166 12.264 76.191 1.00 53.81 264 GLY A C 1
ATOM 1962 O O . GLY A 1 264 ? -15.036 12.824 76.852 1.00 53.81 264 GLY A O 1
ATOM 1963 N N . PRO A 1 265 ? -13.550 11.166 76.690 1.00 62.94 265 PRO A N 1
ATOM 1964 C CA . PRO A 1 265 ? -12.758 10.120 76.027 1.00 62.94 265 PRO A CA 1
ATOM 1965 C C . PRO A 1 265 ? -13.154 8.667 76.452 1.00 62.94 265 PRO A C 1
ATOM 1967 O O . PRO A 1 265 ? -14.015 8.460 77.304 1.00 62.94 265 PRO A O 1
ATOM 1970 N N . SER A 1 266 ? -12.363 7.691 75.968 1.00 54.34 266 SER A N 1
ATOM 1971 C CA . SER A 1 266 ? -11.928 6.447 76.660 1.00 54.34 266 SER A CA 1
ATOM 1972 C C . SER A 1 266 ? -12.646 5.094 76.394 1.00 54.34 266 SER A C 1
ATOM 1974 O O . SER A 1 266 ? -13.760 5.072 75.883 1.00 54.34 266 SER A O 1
ATOM 1976 N N . PRO A 1 267 ? -11.960 3.938 76.607 1.00 66.88 267 PRO A N 1
ATOM 1977 C CA . PRO A 1 267 ? -11.768 2.922 75.559 1.00 66.88 267 PRO A CA 1
ATOM 1978 C C . PRO A 1 267 ? -12.252 1.488 75.906 1.00 66.88 267 PRO A C 1
ATOM 1980 O O . PRO A 1 267 ? -12.555 1.199 77.054 1.00 66.88 267 PRO A O 1
ATOM 1983 N N . MET A 1 268 ? -12.265 0.618 74.875 1.00 42.84 268 MET A N 1
ATOM 1984 C CA . MET A 1 268 ? -11.994 -0.848 74.792 1.00 42.84 268 MET A CA 1
ATOM 1985 C C . MET A 1 268 ? -12.249 -1.771 76.015 1.00 42.84 268 MET A C 1
ATOM 1987 O O . MET A 1 268 ? -11.819 -1.465 77.123 1.00 42.84 268 MET A O 1
ATOM 1991 N N . PRO A 1 269 ? -12.770 -3.005 75.809 1.00 62.50 269 PRO A N 1
ATOM 1992 C CA . PRO A 1 269 ? -11.893 -4.088 75.334 1.00 62.50 269 PRO A CA 1
ATOM 1993 C C . PRO A 1 269 ? -12.509 -5.094 74.346 1.00 62.50 269 PRO A C 1
ATOM 1995 O O . PRO A 1 269 ? -13.721 -5.264 74.234 1.00 62.50 269 PRO A O 1
ATOM 1998 N N . ARG A 1 270 ? -11.597 -5.770 73.637 1.00 58.62 270 ARG A N 1
ATOM 1999 C CA . ARG A 1 270 ? -11.830 -6.900 72.729 1.00 58.62 270 ARG A CA 1
ATOM 2000 C C . ARG A 1 270 ? -12.013 -8.208 73.516 1.00 58.62 270 ARG A C 1
ATOM 2002 O O . ARG A 1 270 ? -11.375 -8.343 74.561 1.00 58.62 270 ARG A O 1
ATOM 2009 N N . PRO A 1 271 ? -12.771 -9.179 72.992 1.00 64.25 271 PRO A N 1
ATOM 2010 C CA . PRO A 1 271 ? -12.488 -10.597 73.186 1.00 64.25 271 PRO A CA 1
ATOM 2011 C C . PRO A 1 271 ? -11.367 -11.091 72.255 1.00 64.25 271 PRO A C 1
ATOM 2013 O O . PRO A 1 271 ? -11.211 -10.530 71.143 1.00 64.25 271 PRO A O 1
#

InterPro domains:
  IPR011990 Tetratricopeptide-like helical domain superfamily [G3DSA:1.25.40.10] (61-223)
  IPR011990 Tetratricopeptide-like helical domain superfamily [SSF48452] (92-222)

Secondary structure (DSSP, 8-state):
---------------------SHHHHHHHHHHHHHHHHHHHHHHHHTT-HHHHHHHHHHHHHHTT-HHHHHHHHHHHHH-TTS---HHHHHHHHHHHHHHHHTTT-HHHHHHHHHHHHHH-TT-STTHHHHHHHHHHTT-HHHHHHHHHHHHHH---HHHHHHHHHHHHHTT-HHHHHHHHHSS---HHHHHHHHHHHHHTT-HHHHHHHHHHHHHH---HHHHHHHHHHHHSHHHHSS----S---------------------------

Solvent-accessible surface area (backbone atoms only — not comparable to full-atom values): 15316 Å² total; per-residue (Å²): 141,82,88,82,82,84,82,82,81,82,82,79,78,79,77,80,78,78,88,68,85,45,50,69,56,32,64,64,44,34,80,77,41,22,69,63,42,29,54,50,19,52,52,34,41,78,74,64,45,54,70,44,20,50,52,32,27,32,54,13,28,45,74,68,65,39,33,72,61,21,23,52,53,36,40,52,55,45,64,45,79,90,50,96,69,50,60,62,59,29,15,46,34,17,15,53,22,13,39,34,25,47,79,67,74,34,54,72,59,12,52,56,29,28,51,54,10,36,73,59,30,74,89,51,67,66,32,32,62,49,45,21,53,51,24,50,77,70,66,37,23,64,60,15,30,53,28,33,54,55,47,43,73,77,50,82,48,61,67,51,32,49,53,31,18,53,24,23,43,75,61,67,39,47,68,64,15,53,54,30,54,66,79,37,82,89,42,74,68,54,53,50,53,50,24,55,44,30,43,75,70,66,39,22,67,65,16,48,56,49,25,51,50,40,48,72,69,54,85,49,64,64,62,24,49,52,24,48,51,54,60,68,33,60,75,49,64,73,41,78,85,73,84,61,88,74,71,78,82,72,84,72,79,91,76,83,86,86,83,87,86,89,84,86,86,88,82,87,85,83,135

Radius of gyration: 31.6 Å; Cα contacts (8 Å, |Δi|>4): 313; chains: 1; bounding box: 62×45×132 Å

pLDDT: mean 86.94, std 19.31, range [30.28, 98.81]